Protein AF-J6F4S1-F1 (afdb_monomer)

Secondary structure (DSSP, 8-state):
----HHHHHHHHHHHHHS---SSS-EEE---HHHHHHHHHH--TTEEEEES---SSSSSS-TT---HHHHHHTT--EEEES-HHHHHHH---HHHHHHHHHHHHHTT-EEEE-----HHHHHTT--S---TTSSSS----HHHHHHHHHHHHHHHHHHT-HHHHHHS---B-SS--TTTHHHHTT-TT---B--SGGGGSTTHHHHHT----

InterPro domains:
  IPR000652 Triosephosphate isomerase [PF00121] (1-127)
  IPR000652 Triosephosphate isomerase [PF00121] (129-208)
  IPR000652 Triosephosphate isomerase [PS51440] (1-209)
  IPR000652 Triosephosphate isomerase [PTHR21139] (1-127)
  IPR000652 Triosephosphate isomerase [cd00311] (1-208)
  IPR013785 Aldolase-type TIM barrel [G3DSA:3.20.20.70] (1-126)
  IPR013785 Aldolase-type TIM barrel [G3DSA:3.20.20.70] (127-212)
  IPR022896 Triosephosphate isomerase, bacterial/eukaryotic [MF_00147_B] (1-209)
  IPR035990 Triosephosphate isomerase superfamily [SSF51351] (1-208)

Mean predicted aligned error: 5.01 Å

Solvent-accessible surface area (backbone atoms only — not comparable to full-atom values): 12133 Å² total; per-residue (Å²): 142,78,83,48,75,68,55,50,50,51,52,40,55,51,54,63,69,45,92,68,88,57,85,54,90,42,74,48,63,46,54,77,95,47,38,68,62,49,63,72,67,48,47,84,67,51,45,45,25,39,68,57,58,37,61,50,64,76,77,99,54,90,91,65,48,25,35,50,58,42,46,72,70,69,39,54,32,33,31,39,45,43,68,68,41,33,76,76,69,64,45,41,73,68,53,34,50,42,21,51,52,39,28,49,74,70,69,36,48,74,49,77,46,81,68,42,54,54,66,43,42,77,69,69,73,52,84,58,75,42,49,14,54,92,65,86,47,61,71,51,46,64,61,52,25,55,31,33,42,52,51,38,51,46,34,30,75,75,75,31,54,72,55,26,74,70,53,81,43,56,49,58,38,66,51,43,66,89,47,38,60,62,42,27,61,23,91,42,40,68,50,70,46,61,59,80,39,59,81,42,81,53,33,58,55,45,62,66,53,59,72,117

pLDDT: mean 90.63, std 14.18, range [43.22, 98.88]

Sequence (212 aa):
MNGSQSLVKQIVDQLNNANLDGTNEVVIAPPAIYLLDVSRNIKPPVEVAAQNSYTVNSGAYTGEISPEQIKDAGIPWVILGHSERRSLFGDSDKIVADKVKAALAVGLKVIACIGETLEEREKGVTNQPVWAIGTGKVATAQQAQDVHHDLRKWLGQRVSQPVADATRIIYGGSVNAKNCTELATGADIDGFLVGGASLKPEFIDICKCKKN

Radius of gyration: 17.15 Å; Cα contacts (8 Å, |Δi|>4): 335; chains: 1; bounding box: 36×43×46 Å

Nearest PDB structures (foldseek):
  6up8-assembly1_B  TM=9.715E-01  e=5.944E-26  Homo sapiens
  5zg4-assembly2_C  TM=9.422E-01  e=1.178E-25  Opisthorchis viverrini
  5zfx-assembly1_A  TM=9.553E-01  e=7.149E-25  Opisthorchis viverrini
  5zfx-assembly2_D  TM=9.532E-01  e=9.756E-25  Opisthorchis viverrini
  4p61-assembly1_B  TM=9.345E-01  e=3.390E-25  Gallus gallus

Organism: Trichosporon asahii var. asahii (strain ATCC 90039 / CBS 2479 / JCM 2466 / KCTC 7840 / NBRC 103889/ NCYC 2677 / UAMH 7654) (NCBI:txid1186058)

Structure (mmCIF, N/CA/C/O backbone):
data_AF-J6F4S1-F1
#
_entry.id   AF-J6F4S1-F1
#
loop_
_atom_site.group_PDB
_atom_site.id
_atom_site.type_symbol
_atom_site.label_atom_id
_atom_site.label_alt_id
_atom_site.label_comp_id
_atom_site.label_asym_id
_atom_site.label_entity_id
_atom_site.label_seq_id
_atom_site.pdbx_PDB_ins_code
_atom_site.Cartn_x
_atom_site.Cartn_y
_atom_site.Cartn_z
_atom_site.occupancy
_atom_site.B_iso_or_equiv
_atom_site.auth_seq_id
_atom_site.auth_comp_id
_atom_site.auth_asym_id
_atom_site.auth_atom_id
_atom_site.pdbx_PDB_model_num
ATOM 1 N N . MET A 1 1 ? 10.790 0.323 8.267 1.00 91.75 1 MET A N 1
ATOM 2 C CA . MET A 1 1 ? 10.784 -0.913 9.088 1.00 91.75 1 MET A CA 1
ATOM 3 C C . MET A 1 1 ? 10.574 -0.543 10.558 1.00 91.75 1 MET A C 1
ATOM 5 O O . MET A 1 1 ? 11.532 -0.174 11.216 1.00 91.75 1 MET A O 1
ATOM 9 N N . ASN A 1 2 ? 9.332 -0.555 11.054 1.00 96.25 2 ASN A N 1
ATOM 10 C CA . ASN A 1 2 ? 8.978 -0.095 12.409 1.00 96.25 2 ASN A CA 1
ATOM 11 C C . ASN A 1 2 ? 8.018 -1.085 13.080 1.00 96.25 2 ASN A C 1
ATOM 13 O O . ASN A 1 2 ? 7.229 -1.721 12.383 1.00 96.25 2 ASN A O 1
ATOM 17 N N . GLY A 1 3 ? 8.055 -1.177 14.412 1.00 94.75 3 GLY A N 1
ATOM 18 C CA . GLY A 1 3 ? 7.099 -1.967 15.193 1.00 94.75 3 GLY A CA 1
ATOM 19 C C . GLY A 1 3 ? 7.718 -2.684 16.393 1.00 94.75 3 GLY A C 1
ATOM 20 O O . GLY A 1 3 ? 8.837 -3.189 16.323 1.00 94.75 3 GLY A O 1
ATOM 21 N N . SER A 1 4 ? 6.942 -2.776 17.467 1.00 97.19 4 SER A N 1
ATOM 22 C CA . SER A 1 4 ? 7.101 -3.707 18.590 1.00 97.19 4 SER A CA 1
ATOM 23 C C . SER A 1 4 ? 5.748 -4.383 18.827 1.00 97.19 4 SER A C 1
ATOM 25 O O . SER A 1 4 ? 4.726 -3.853 18.390 1.00 97.19 4 SER A O 1
ATOM 27 N N . GLN A 1 5 ? 5.698 -5.501 19.557 1.00 96.50 5 GLN A N 1
ATOM 28 C CA . GLN A 1 5 ? 4.413 -6.128 19.912 1.00 96.50 5 GLN A CA 1
ATOM 29 C C . GLN A 1 5 ? 3.455 -5.142 20.605 1.00 96.50 5 GLN A C 1
ATOM 31 O O . GLN A 1 5 ? 2.271 -5.101 20.284 1.00 96.50 5 GLN A O 1
ATOM 36 N N . SER A 1 6 ? 3.971 -4.294 21.503 1.00 97.62 6 SER A N 1
ATOM 37 C CA . SER A 1 6 ? 3.170 -3.273 22.186 1.00 97.62 6 SER A CA 1
ATOM 38 C C . SER A 1 6 ? 2.622 -2.212 21.230 1.00 97.62 6 SER A C 1
ATOM 40 O O . SER A 1 6 ? 1.437 -1.893 21.296 1.00 97.62 6 SER A O 1
ATOM 42 N N . LEU A 1 7 ? 3.453 -1.696 20.318 1.00 96.88 7 LEU A N 1
ATOM 43 C CA . LEU A 1 7 ? 3.034 -0.687 19.345 1.00 96.88 7 LEU A CA 1
ATOM 44 C C . LEU A 1 7 ? 2.023 -1.260 18.346 1.00 96.88 7 LEU A C 1
ATOM 46 O O . LEU A 1 7 ? 1.021 -0.617 18.048 1.00 96.88 7 LEU A O 1
ATOM 50 N N . VAL A 1 8 ? 2.261 -2.478 17.855 1.00 97.56 8 VAL A N 1
ATOM 51 C CA . VAL A 1 8 ? 1.344 -3.172 16.941 1.00 97.56 8 VAL A CA 1
ATOM 52 C C . VAL A 1 8 ? -0.015 -3.368 17.604 1.00 97.56 8 VAL A C 1
ATOM 54 O O . VAL A 1 8 ? -1.030 -2.988 17.022 1.00 97.56 8 VAL A O 1
ATOM 57 N N . LYS A 1 9 ? -0.038 -3.871 18.846 1.00 97.69 9 LYS A N 1
ATOM 58 C CA . LYS A 1 9 ? -1.277 -4.025 19.613 1.00 97.69 9 LYS A CA 1
ATOM 59 C C . LYS A 1 9 ? -2.005 -2.691 19.772 1.00 97.69 9 LYS A C 1
ATOM 61 O O . LYS A 1 9 ? -3.206 -2.624 19.538 1.00 97.69 9 LYS A O 1
ATOM 66 N N . GLN A 1 10 ? -1.281 -1.630 20.128 1.00 97.88 10 GLN A N 1
ATOM 67 C CA . GLN A 1 10 ? -1.859 -0.298 20.284 1.00 97.88 10 GLN A CA 1
ATOM 68 C C . GLN A 1 10 ? -2.519 0.198 18.988 1.00 97.88 10 GLN A C 1
ATOM 70 O O . GLN A 1 10 ? -3.641 0.694 19.039 1.00 97.88 10 GLN A O 1
ATOM 75 N N . ILE A 1 11 ? -1.852 0.061 17.838 1.00 98.00 11 ILE A N 1
ATOM 76 C CA . ILE A 1 11 ? -2.393 0.497 16.540 1.00 98.00 11 ILE A CA 1
ATOM 77 C C . ILE A 1 11 ? -3.633 -0.327 16.165 1.00 98.00 11 ILE A C 1
ATOM 79 O O . ILE A 1 11 ? -4.642 0.242 15.751 1.00 98.00 11 ILE A O 1
ATOM 83 N N . VAL A 1 12 ? -3.593 -1.651 16.351 1.00 98.19 12 VAL A N 1
ATOM 84 C CA . VAL A 1 12 ? -4.743 -2.533 16.087 1.00 98.19 12 VAL A CA 1
ATOM 85 C C . VAL A 1 12 ? -5.928 -2.175 16.986 1.00 98.19 12 VAL A C 1
ATOM 87 O O . VAL A 1 12 ? -7.047 -2.045 16.492 1.00 98.19 12 VAL A O 1
ATOM 90 N N . ASP A 1 13 ? -5.700 -1.949 18.281 1.00 98.00 13 ASP A N 1
ATOM 91 C CA . ASP A 1 13 ? -6.749 -1.526 19.214 1.00 98.00 13 ASP A CA 1
ATOM 92 C C . ASP A 1 13 ? -7.335 -0.164 18.815 1.00 98.00 13 ASP A C 1
ATOM 94 O O . ASP A 1 13 ? -8.550 0.026 18.860 1.00 98.00 13 ASP A O 1
ATOM 98 N N . GLN A 1 14 ? -6.498 0.788 18.397 1.00 97.31 14 GLN A N 1
ATOM 99 C CA . GLN A 1 14 ? -6.954 2.099 17.930 1.00 97.31 14 GLN A CA 1
ATOM 100 C C . GLN A 1 14 ? -7.833 1.986 16.682 1.00 97.31 14 GLN A C 1
ATOM 102 O O . GLN A 1 14 ? -8.900 2.592 16.647 1.00 97.31 14 GLN A O 1
ATOM 107 N N . LEU A 1 15 ? -7.426 1.190 15.691 1.00 97.44 15 LEU A N 1
ATOM 108 C CA . LEU A 1 15 ? -8.189 0.987 14.457 1.00 97.44 15 LEU A CA 1
ATOM 109 C C . LEU A 1 15 ? -9.494 0.223 14.697 1.00 97.44 15 LEU A C 1
ATOM 111 O O . LEU A 1 15 ? -10.528 0.618 14.174 1.00 97.44 15 LEU A O 1
ATOM 115 N N . ASN A 1 16 ? -9.480 -0.808 15.542 1.00 97.31 16 ASN A N 1
ATOM 116 C CA . ASN A 1 16 ? -10.683 -1.567 15.898 1.00 97.31 16 ASN A CA 1
ATOM 117 C C . ASN A 1 16 ? -11.733 -0.723 16.636 1.00 97.31 16 ASN A C 1
ATOM 119 O O . ASN A 1 16 ? -12.920 -1.040 16.586 1.00 97.31 16 ASN A O 1
ATOM 123 N N . ASN A 1 17 ? -11.296 0.317 17.350 1.00 96.69 17 ASN A N 1
ATOM 124 C CA . ASN A 1 17 ? -12.173 1.255 18.050 1.00 96.69 17 ASN A CA 1
ATOM 125 C C . ASN A 1 17 ? -12.451 2.528 17.233 1.00 96.69 17 ASN A C 1
ATOM 127 O O . ASN A 1 17 ? -13.288 3.345 17.623 1.00 96.69 17 ASN A O 1
ATOM 131 N N . ALA A 1 18 ? -11.764 2.717 16.103 1.00 92.06 18 ALA A N 1
ATOM 132 C CA . ALA A 1 18 ? -12.059 3.789 15.177 1.00 92.06 18 ALA A CA 1
ATOM 133 C C . ALA A 1 18 ? -13.371 3.439 14.475 1.00 92.06 18 ALA A C 1
ATOM 135 O O . ALA A 1 18 ? -13.452 2.455 13.749 1.00 92.06 18 ALA A O 1
ATOM 136 N N . ASN A 1 19 ? -14.414 4.239 14.700 1.00 89.12 19 ASN A N 1
ATOM 137 C CA . ASN A 1 19 ? -15.688 4.108 13.995 1.00 89.12 19 ASN A CA 1
ATOM 138 C C . ASN A 1 19 ? -15.502 4.457 12.503 1.00 89.12 19 ASN A C 1
ATOM 140 O O . ASN A 1 19 ? -15.773 5.586 12.084 1.00 89.12 19 ASN A O 1
ATOM 144 N N . LEU A 1 20 ? -14.926 3.525 11.741 1.00 92.50 20 LEU A N 1
ATOM 145 C CA . LEU A 1 20 ? -14.743 3.580 10.298 1.00 92.50 20 LEU A CA 1
ATOM 146 C C . LEU A 1 20 ? -16.006 2.999 9.659 1.00 92.50 20 LEU A C 1
ATOM 148 O O . LEU A 1 20 ? -16.329 1.831 9.851 1.00 92.50 20 LEU A O 1
ATOM 152 N N . ASP A 1 21 ? -16.720 3.832 8.908 1.00 86.81 21 ASP A N 1
ATOM 153 C CA . ASP A 1 21 ? -18.019 3.523 8.293 1.00 86.81 21 ASP A CA 1
ATOM 154 C C . ASP A 1 21 ? -17.924 2.563 7.089 1.00 86.81 21 ASP A C 1
ATOM 156 O O . ASP A 1 21 ? -18.943 2.176 6.523 1.00 86.81 21 ASP A O 1
ATOM 160 N N . GLY A 1 22 ? -16.706 2.174 6.697 1.00 85.31 22 GLY A N 1
ATOM 161 C CA . GLY A 1 22 ? -16.443 1.300 5.557 1.00 85.31 22 GLY A CA 1
ATOM 162 C C . GLY A 1 22 ? -16.575 1.989 4.199 1.00 85.31 22 GLY A C 1
ATOM 163 O O . GLY A 1 22 ? -16.483 1.307 3.181 1.00 85.31 22 GLY A O 1
ATOM 164 N N . THR A 1 23 ? -16.761 3.317 4.143 1.00 89.12 23 THR A N 1
ATOM 165 C CA . THR A 1 23 ? -16.833 4.017 2.847 1.00 89.12 23 THR A CA 1
ATOM 166 C C . THR A 1 23 ? -15.478 4.094 2.151 1.00 89.12 23 THR A C 1
ATOM 168 O O . THR A 1 23 ? -15.425 4.162 0.928 1.00 89.12 23 THR A O 1
ATOM 171 N N . ASN A 1 24 ? -14.390 4.073 2.925 1.00 92.75 24 ASN A N 1
ATOM 172 C CA . ASN A 1 24 ? -13.020 4.033 2.424 1.00 92.75 24 ASN A CA 1
ATOM 173 C C . ASN A 1 24 ? -12.418 2.639 2.665 1.00 92.75 24 ASN A C 1
ATOM 175 O O . ASN A 1 24 ? -12.537 2.102 3.767 1.00 92.75 24 ASN A O 1
ATOM 179 N N . GLU A 1 25 ? -11.734 2.069 1.664 1.00 95.94 25 GLU A N 1
ATOM 180 C CA . GLU A 1 25 ? -10.954 0.835 1.844 1.00 95.94 25 GLU A CA 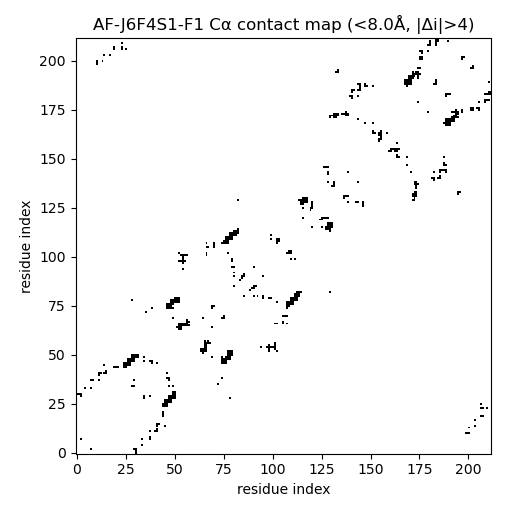1
ATOM 181 C C . GLU A 1 25 ? -9.666 1.168 2.609 1.00 95.94 25 GLU A C 1
ATOM 183 O O . GLU A 1 25 ? -8.813 1.911 2.119 1.00 95.94 25 GLU A O 1
ATOM 188 N N . VAL A 1 26 ? -9.534 0.635 3.824 1.00 97.50 26 VAL A N 1
ATOM 189 C CA . VAL A 1 26 ? -8.369 0.860 4.688 1.00 97.50 26 VAL A CA 1
ATOM 190 C C . VAL A 1 26 ? -7.533 -0.409 4.731 1.00 97.50 26 VAL A C 1
ATOM 192 O O . VAL A 1 26 ? -8.030 -1.472 5.096 1.00 97.50 26 VAL A O 1
ATOM 195 N N . VAL A 1 27 ? -6.250 -0.286 4.391 1.00 98.44 27 VAL A N 1
ATOM 196 C CA . VAL A 1 27 ? -5.299 -1.402 4.371 1.00 98.44 27 VAL A CA 1
ATOM 197 C C . VAL A 1 27 ? -4.089 -1.055 5.232 1.00 98.44 27 VAL A C 1
ATOM 199 O O . VAL A 1 27 ? -3.489 0.006 5.058 1.00 98.44 27 VAL A O 1
ATOM 202 N N . ILE A 1 28 ? -3.702 -1.951 6.143 1.00 98.50 28 ILE A N 1
ATOM 203 C CA . ILE A 1 28 ? -2.479 -1.815 6.950 1.00 98.50 28 ILE A CA 1
ATOM 204 C C . ILE A 1 28 ? -1.427 -2.842 6.538 1.00 98.50 28 ILE A C 1
ATOM 206 O O . ILE A 1 28 ? -1.731 -4.012 6.323 1.00 98.50 28 ILE A O 1
ATOM 210 N N . ALA A 1 29 ? -0.169 -2.410 6.447 1.00 98.62 29 ALA A N 1
ATOM 211 C CA . ALA A 1 29 ? 0.937 -3.247 5.988 1.00 98.62 29 ALA A CA 1
ATOM 212 C C . ALA A 1 29 ? 2.033 -3.356 7.060 1.00 98.62 29 ALA A C 1
ATOM 214 O O . ALA A 1 29 ? 2.989 -2.576 7.028 1.00 98.62 29 ALA A O 1
ATOM 215 N N . PRO A 1 30 ? 1.916 -4.261 8.047 1.00 98.50 30 PRO A N 1
ATOM 216 C CA . PRO A 1 30 ? 2.952 -4.453 9.057 1.00 98.50 30 PRO A CA 1
ATOM 217 C C . PRO A 1 30 ? 4.174 -5.205 8.487 1.00 98.50 30 PRO A C 1
ATOM 219 O O . PRO A 1 30 ? 4.067 -5.896 7.470 1.00 98.50 30 PRO A O 1
ATOM 222 N N . PRO A 1 31 ? 5.346 -5.137 9.148 1.00 98.56 31 PRO A N 1
ATOM 223 C CA . PRO A 1 31 ? 6.448 -6.056 8.871 1.00 98.56 31 PRO A CA 1
ATOM 224 C C . PRO A 1 31 ? 6.007 -7.523 8.966 1.00 98.56 31 PRO A C 1
ATOM 226 O O . PRO A 1 31 ? 5.185 -7.869 9.815 1.00 98.56 31 PRO A O 1
ATOM 229 N N . ALA A 1 32 ? 6.611 -8.399 8.158 1.00 98.19 32 ALA A N 1
ATOM 230 C CA . ALA A 1 32 ? 6.233 -9.814 8.061 1.00 98.19 32 ALA A CA 1
ATOM 231 C C . ALA A 1 32 ? 6.177 -10.549 9.413 1.00 98.19 32 ALA A C 1
ATOM 233 O O . ALA A 1 32 ? 5.294 -11.373 9.633 1.00 98.19 32 ALA A O 1
ATOM 234 N N . ILE A 1 33 ? 7.070 -10.201 10.345 1.00 97.81 33 ILE A N 1
ATOM 235 C CA . ILE A 1 33 ? 7.117 -10.794 11.690 1.00 97.81 33 ILE A CA 1
ATOM 236 C C . ILE A 1 33 ? 5.857 -10.516 12.533 1.00 97.81 33 ILE A C 1
ATOM 238 O O . ILE A 1 33 ? 5.563 -11.268 13.457 1.00 97.81 33 ILE A O 1
ATOM 242 N N . TYR A 1 34 ? 5.091 -9.472 12.205 1.00 98.44 34 TYR A N 1
ATOM 243 C CA . TYR A 1 34 ? 3.844 -9.099 12.886 1.00 98.44 34 TYR A CA 1
ATOM 244 C C . TYR A 1 34 ? 2.592 -9.386 12.043 1.00 98.44 34 TYR A C 1
ATOM 246 O O . TYR A 1 34 ? 1.475 -9.150 12.491 1.00 98.44 34 TYR A O 1
ATOM 254 N N . LEU A 1 35 ? 2.756 -9.887 10.818 1.00 97.81 35 LEU A N 1
ATOM 255 C CA . LEU A 1 35 ? 1.702 -9.930 9.808 1.00 97.81 35 LEU A CA 1
ATOM 256 C C . LEU A 1 35 ? 0.531 -10.849 10.189 1.00 97.81 35 LEU A C 1
ATOM 258 O O . LEU A 1 35 ? -0.625 -10.434 10.126 1.00 97.81 35 LEU A O 1
ATOM 262 N N . LEU A 1 36 ? 0.827 -12.067 10.656 1.00 97.94 36 LEU A N 1
ATOM 263 C CA . LEU A 1 36 ? -0.201 -13.015 11.104 1.00 97.94 36 LEU A CA 1
ATOM 264 C C . LEU A 1 36 ? -0.893 -12.565 12.394 1.00 97.94 36 LEU A C 1
ATOM 266 O O . LEU A 1 36 ? -2.084 -12.804 12.562 1.00 97.94 36 LEU A O 1
ATOM 270 N N . ASP A 1 37 ? -0.155 -11.928 13.304 1.00 97.75 37 ASP A N 1
ATOM 271 C CA . ASP A 1 37 ? -0.722 -11.407 14.548 1.00 97.75 37 ASP A CA 1
ATOM 272 C C . ASP A 1 37 ? -1.712 -10.273 14.258 1.00 97.75 37 ASP A C 1
ATOM 274 O O . ASP A 1 37 ? -2.858 -10.315 14.701 1.00 97.75 37 ASP A O 1
ATOM 278 N N . VAL A 1 38 ? -1.324 -9.318 13.410 1.00 98.31 38 VAL A N 1
ATOM 279 C CA . VAL A 1 38 ? -2.215 -8.243 12.957 1.00 98.31 38 VAL A CA 1
ATOM 280 C C . VAL A 1 38 ? -3.442 -8.810 12.248 1.00 98.31 38 VAL A C 1
ATOM 282 O O . VAL A 1 38 ? -4.560 -8.447 12.603 1.00 98.31 38 VAL A O 1
ATOM 285 N N . SER A 1 39 ? -3.260 -9.741 11.306 1.00 97.75 39 SER A N 1
ATOM 286 C CA . SER A 1 39 ? -4.369 -10.332 10.544 1.00 97.75 39 SER A CA 1
ATOM 287 C C . SER A 1 39 ? -5.389 -11.076 11.408 1.00 97.75 39 SER A C 1
ATOM 289 O O . SER A 1 39 ? -6.547 -11.173 11.014 1.00 97.75 39 SER A O 1
ATOM 291 N N . ARG A 1 40 ? -4.987 -11.614 12.564 1.00 97.62 40 ARG A N 1
ATOM 292 C CA . ARG A 1 40 ? -5.893 -12.313 13.491 1.00 97.62 40 ARG A CA 1
ATOM 293 C C . ARG A 1 40 ? -6.660 -11.370 14.412 1.00 97.62 40 ARG A C 1
ATOM 295 O O . ARG A 1 40 ? -7.712 -11.752 14.915 1.00 97.62 40 ARG A O 1
ATOM 302 N N . ASN A 1 41 ? -6.123 -10.178 14.669 1.00 98.19 41 ASN A N 1
ATOM 303 C CA . ASN A 1 41 ? -6.649 -9.262 15.681 1.00 98.19 41 ASN A CA 1
ATOM 304 C C . ASN A 1 41 ? -7.350 -8.027 15.093 1.00 98.19 41 ASN A C 1
ATOM 306 O O . ASN A 1 41 ? -8.139 -7.388 15.794 1.00 98.19 41 ASN A O 1
ATOM 310 N N . ILE A 1 42 ? -7.084 -7.671 13.836 1.00 98.06 42 ILE A N 1
ATOM 311 C CA . ILE A 1 42 ? -7.774 -6.571 13.158 1.00 98.06 42 ILE A CA 1
ATOM 312 C C . ILE A 1 42 ? -9.186 -6.994 12.729 1.00 98.06 42 ILE A C 1
ATOM 314 O O . ILE A 1 42 ? -9.408 -8.127 12.299 1.00 98.06 42 ILE A O 1
ATOM 318 N N . LYS A 1 43 ? -10.156 -6.089 12.865 1.00 96.69 43 LYS A N 1
ATOM 319 C CA . LYS A 1 43 ? -11.557 -6.311 12.492 1.00 96.69 43 LYS A CA 1
ATOM 320 C C . LYS A 1 43 ? -11.900 -5.580 11.187 1.00 96.69 43 LYS A C 1
ATOM 322 O O . LYS A 1 43 ? -11.327 -4.521 10.915 1.00 96.69 43 LYS A O 1
ATOM 327 N N . PRO A 1 44 ? -12.882 -6.081 10.412 1.00 95.38 44 PRO A N 1
ATOM 328 C CA . PRO A 1 44 ? -13.460 -5.321 9.308 1.00 95.38 44 PRO A CA 1
ATOM 329 C C . PRO A 1 44 ? -13.935 -3.929 9.768 1.00 95.38 44 PRO A C 1
ATOM 331 O O . PRO A 1 44 ? -14.403 -3.802 10.903 1.00 95.38 44 PRO A O 1
ATOM 334 N N . PRO A 1 45 ? -13.849 -2.895 8.909 1.00 95.38 45 PRO A N 1
ATOM 335 C CA . PRO A 1 45 ? -13.547 -2.965 7.474 1.00 95.38 45 PRO A CA 1
ATOM 336 C C . PRO A 1 45 ? -12.048 -2.893 7.113 1.00 95.38 45 PRO A C 1
ATOM 338 O O . PRO A 1 45 ? -11.724 -2.738 5.940 1.00 95.38 45 PRO A O 1
ATOM 341 N N . VAL A 1 46 ? -11.128 -2.973 8.082 1.00 97.88 46 VAL A N 1
ATOM 342 C CA . VAL A 1 46 ? -9.685 -2.849 7.812 1.00 97.88 46 VAL A CA 1
ATOM 343 C C . VAL A 1 46 ? -9.112 -4.168 7.282 1.00 97.88 46 VAL A C 1
ATOM 345 O O . VAL A 1 46 ? -9.259 -5.214 7.913 1.00 97.88 46 VAL A O 1
ATOM 348 N N . GLU A 1 47 ? -8.421 -4.113 6.142 1.00 97.94 47 GLU A N 1
ATOM 349 C CA . GLU A 1 47 ? -7.705 -5.243 5.536 1.00 97.94 47 GLU A CA 1
ATOM 350 C C . GLU A 1 47 ? -6.187 -5.170 5.808 1.00 97.94 47 GLU A C 1
ATOM 352 O O . GLU A 1 47 ? -5.649 -4.153 6.254 1.00 97.94 47 GLU A O 1
ATOM 357 N N . VAL A 1 48 ? -5.469 -6.264 5.532 1.00 98.56 48 VAL A N 1
ATOM 358 C CA . VAL A 1 48 ? -4.022 -6.386 5.783 1.00 98.56 48 VAL A CA 1
ATOM 359 C C . VAL A 1 48 ? -3.261 -6.645 4.486 1.00 98.56 48 VAL A C 1
ATOM 361 O O . VAL A 1 48 ? -3.727 -7.394 3.627 1.00 98.56 48 VAL A O 1
ATOM 364 N N . ALA A 1 49 ? -2.072 -6.053 4.363 1.00 98.81 49 ALA A N 1
ATOM 365 C CA . ALA A 1 49 ? -1.140 -6.278 3.265 1.00 98.81 49 ALA A CA 1
ATOM 366 C C . ALA A 1 49 ? 0.232 -6.766 3.744 1.00 98.81 49 ALA A C 1
ATOM 368 O O . ALA A 1 49 ? 0.744 -6.326 4.772 1.00 98.81 49 ALA A O 1
ATOM 369 N N . ALA A 1 50 ? 0.886 -7.604 2.944 1.00 98.81 50 ALA A N 1
ATOM 370 C CA . ALA A 1 50 ? 2.325 -7.823 3.064 1.00 98.81 50 ALA A CA 1
ATOM 371 C C . ALA A 1 50 ? 3.114 -6.642 2.460 1.00 98.81 50 ALA A C 1
ATOM 373 O O . ALA A 1 50 ? 2.676 -6.015 1.496 1.00 98.81 50 ALA A O 1
ATOM 374 N N . GLN A 1 51 ? 4.307 -6.352 2.987 1.00 98.81 51 GLN A N 1
ATOM 375 C CA . GLN A 1 51 ? 5.163 -5.258 2.489 1.00 98.81 51 GLN A CA 1
ATOM 376 C C . GLN A 1 51 ? 6.031 -5.634 1.271 1.00 98.81 51 GLN A C 1
ATOM 378 O O . GLN A 1 51 ? 6.648 -4.758 0.668 1.00 98.81 51 GLN A O 1
ATOM 383 N N . ASN A 1 52 ? 6.142 -6.925 0.950 1.00 98.69 52 ASN A N 1
ATOM 384 C CA . ASN A 1 52 ? 6.851 -7.454 -0.216 1.00 98.69 52 ASN A CA 1
ATOM 385 C C . ASN A 1 52 ? 6.425 -8.911 -0.456 1.00 98.69 52 ASN A C 1
ATOM 387 O O . ASN A 1 52 ? 5.938 -9.577 0.459 1.00 98.69 52 ASN A O 1
ATOM 391 N N . SER A 1 53 ? 6.680 -9.414 -1.661 1.00 98.38 53 SER A N 1
ATOM 392 C CA . SER A 1 53 ? 6.651 -10.838 -1.989 1.00 98.38 53 SER A CA 1
ATOM 393 C C . SER A 1 53 ? 7.709 -11.162 -3.046 1.00 98.38 53 SER A C 1
ATOM 395 O O . SER A 1 53 ? 8.253 -10.255 -3.687 1.00 98.38 53 SER A O 1
ATOM 397 N N . TYR A 1 54 ? 8.026 -12.442 -3.213 1.00 98.19 54 TYR A N 1
ATOM 398 C CA . TYR A 1 54 ? 8.987 -12.915 -4.201 1.00 98.19 54 TYR A CA 1
ATOM 399 C C . TYR A 1 54 ? 8.362 -13.156 -5.587 1.00 98.19 54 TYR A C 1
ATOM 401 O O . TYR A 1 54 ? 7.158 -13.013 -5.783 1.00 98.19 54 TYR A O 1
ATOM 409 N N . THR A 1 55 ? 9.193 -13.482 -6.581 1.00 97.75 55 THR A N 1
ATOM 410 C CA . THR A 1 55 ? 8.780 -13.651 -7.990 1.00 97.75 55 THR A CA 1
ATOM 411 C C . THR A 1 55 ? 8.190 -15.023 -8.307 1.00 97.75 55 THR A C 1
ATOM 413 O O . THR A 1 55 ? 7.631 -15.213 -9.385 1.00 97.75 55 THR A O 1
ATOM 416 N N . VAL A 1 56 ? 8.332 -15.991 -7.401 1.00 96.88 56 VAL A N 1
ATOM 417 C CA . VAL A 1 56 ? 7.863 -17.368 -7.584 1.00 96.88 56 VAL A CA 1
ATOM 418 C C . VAL A 1 56 ? 7.180 -17.885 -6.325 1.00 96.88 56 VAL A C 1
ATOM 420 O O . VAL A 1 56 ? 7.402 -17.381 -5.224 1.00 96.88 56 VAL A O 1
ATOM 423 N N . ASN A 1 57 ? 6.359 -18.917 -6.498 1.00 96.69 57 ASN A N 1
ATOM 424 C CA . ASN A 1 57 ? 5.494 -19.453 -5.451 1.00 96.69 57 ASN A CA 1
ATOM 425 C C . ASN A 1 57 ? 6.223 -20.339 -4.428 1.00 96.69 57 ASN A C 1
ATOM 427 O O . ASN A 1 57 ? 5.800 -20.432 -3.277 1.00 96.69 57 ASN A O 1
ATOM 431 N N . SER A 1 58 ? 7.338 -20.959 -4.814 1.00 96.44 58 SER A N 1
ATOM 432 C CA . SER A 1 58 ? 8.191 -21.751 -3.925 1.00 96.44 58 SER A CA 1
ATOM 433 C C . SER A 1 58 ? 9.588 -21.933 -4.528 1.00 96.44 58 SER A C 1
ATOM 435 O O . SER A 1 58 ? 9.797 -21.717 -5.723 1.00 96.44 58 SER A O 1
ATOM 437 N N . GLY A 1 59 ? 10.564 -22.299 -3.695 1.00 96.50 59 GLY A N 1
ATOM 438 C CA . GLY A 1 59 ? 11.933 -22.594 -4.122 1.00 96.50 59 GLY A CA 1
ATOM 439 C C . GLY A 1 59 ? 12.975 -22.302 -3.042 1.00 96.50 59 GLY A C 1
ATOM 440 O O . GLY A 1 59 ? 12.640 -21.986 -1.902 1.00 96.50 59 GLY A O 1
ATOM 441 N N . ALA A 1 60 ? 14.254 -22.403 -3.407 1.00 97.69 60 ALA A N 1
ATOM 442 C CA . ALA A 1 60 ? 15.385 -22.191 -2.502 1.00 97.69 60 ALA A CA 1
ATOM 443 C C . ALA A 1 60 ? 15.730 -20.695 -2.346 1.00 97.69 60 ALA A C 1
ATOM 445 O O . ALA A 1 60 ? 16.775 -20.236 -2.805 1.00 97.69 60 ALA A O 1
ATOM 446 N N . TYR A 1 61 ? 14.840 -19.939 -1.696 1.00 97.38 61 TYR A N 1
ATOM 447 C CA . TYR A 1 61 ? 14.952 -18.487 -1.492 1.00 97.38 61 TYR A CA 1
ATOM 448 C C . TYR A 1 61 ? 14.874 -18.135 -0.003 1.00 97.38 61 TYR A C 1
ATOM 450 O O . TYR A 1 61 ? 13.892 -17.577 0.481 1.00 97.38 61 TYR A O 1
ATOM 458 N N . THR A 1 62 ? 15.902 -18.528 0.749 1.00 98.00 62 THR A N 1
ATOM 459 C CA . THR A 1 62 ? 15.956 -18.340 2.205 1.00 98.00 62 THR A CA 1
ATOM 460 C C . THR A 1 62 ? 15.713 -16.881 2.596 1.00 98.00 62 THR A C 1
ATOM 462 O O . THR A 1 62 ? 16.463 -15.996 2.195 1.00 98.00 62 THR A O 1
ATOM 465 N N . GLY A 1 63 ? 14.690 -16.651 3.424 1.00 97.12 63 GLY A N 1
ATOM 466 C CA . GLY A 1 63 ? 14.322 -15.330 3.946 1.00 97.12 63 GLY A CA 1
ATOM 467 C C . GLY A 1 63 ? 13.231 -14.604 3.155 1.00 97.12 63 GLY A C 1
ATOM 468 O O . GLY A 1 63 ? 12.667 -13.640 3.670 1.00 97.12 63 GLY A O 1
ATOM 469 N N . GLU A 1 64 ? 12.889 -15.073 1.954 1.00 98.25 64 GLU A N 1
ATOM 470 C CA . GLU A 1 64 ? 11.806 -14.498 1.156 1.00 98.25 64 GLU A CA 1
ATOM 471 C C . GLU A 1 64 ? 10.439 -15.102 1.511 1.00 98.25 64 GLU A C 1
ATOM 473 O O . GLU A 1 64 ? 10.338 -16.198 2.064 1.00 98.25 64 GLU A O 1
ATOM 478 N N . ILE A 1 65 ? 9.376 -14.366 1.174 1.00 98.44 65 ILE A N 1
ATOM 479 C CA . ILE A 1 65 ? 7.980 -14.783 1.355 1.00 98.44 65 ILE A CA 1
ATOM 480 C C . ILE A 1 65 ? 7.322 -14.860 -0.017 1.00 98.44 65 ILE A C 1
ATOM 482 O O . ILE A 1 65 ? 7.319 -13.879 -0.769 1.00 98.44 65 ILE A O 1
ATOM 486 N N . SER A 1 66 ? 6.757 -16.015 -0.351 1.00 98.50 66 SER A N 1
ATOM 487 C CA . SER A 1 66 ? 6.142 -16.234 -1.657 1.00 98.50 66 SER A CA 1
ATOM 488 C C . SER A 1 66 ? 4.704 -15.701 -1.735 1.00 98.50 66 SER A C 1
ATOM 490 O O . SER A 1 66 ? 4.046 -15.523 -0.704 1.00 98.50 66 SER A O 1
ATOM 492 N N . PRO A 1 67 ? 4.177 -15.466 -2.950 1.00 98.50 67 PRO A N 1
ATOM 493 C CA . PRO A 1 67 ? 2.784 -15.069 -3.123 1.00 98.50 67 PRO A CA 1
ATOM 494 C C . PRO A 1 67 ? 1.794 -16.104 -2.576 1.00 98.50 67 PRO A C 1
ATOM 496 O O . PRO A 1 67 ? 0.810 -15.736 -1.936 1.00 98.50 67 PRO A O 1
ATOM 499 N N . GLU A 1 68 ? 2.069 -17.398 -2.775 1.00 98.31 68 GLU A N 1
ATOM 500 C CA . GLU A 1 68 ? 1.228 -18.479 -2.246 1.00 98.31 68 GLU A CA 1
ATOM 501 C C . GLU A 1 68 ? 1.194 -18.490 -0.717 1.00 98.31 68 GLU A C 1
ATOM 503 O O . GLU A 1 68 ? 0.120 -18.659 -0.156 1.00 98.31 68 GLU A O 1
ATOM 508 N N . GLN A 1 69 ? 2.315 -18.230 -0.034 1.00 98.69 69 GLN A N 1
ATOM 509 C CA . GLN A 1 69 ? 2.332 -18.143 1.432 1.00 98.69 69 GLN A CA 1
ATOM 510 C C . GLN A 1 69 ? 1.460 -16.995 1.957 1.00 98.69 69 GLN A C 1
ATOM 512 O O . GLN A 1 69 ? 0.766 -17.152 2.958 1.00 98.69 69 GLN A O 1
ATOM 517 N N . ILE A 1 70 ? 1.473 -15.840 1.282 1.00 98.69 70 ILE A N 1
ATOM 518 C CA . ILE A 1 70 ? 0.623 -14.694 1.647 1.00 98.69 70 ILE A CA 1
ATOM 519 C C . ILE A 1 70 ? -0.852 -15.052 1.432 1.00 98.69 70 ILE A C 1
ATOM 521 O O . ILE A 1 70 ? -1.689 -14.779 2.295 1.00 98.69 70 ILE A O 1
ATOM 525 N N . LYS A 1 71 ? -1.167 -15.695 0.301 1.00 98.19 71 LYS A N 1
ATOM 526 C CA . LYS A 1 71 ? -2.529 -16.117 -0.031 1.00 98.19 71 LYS A CA 1
ATOM 527 C C . LYS A 1 71 ? -3.064 -17.166 0.946 1.00 98.19 71 LYS A C 1
ATOM 529 O O . LYS A 1 71 ? -4.194 -17.027 1.409 1.00 98.19 71 LYS A O 1
ATOM 534 N N . ASP A 1 72 ? -2.258 -18.175 1.266 1.00 98.19 72 ASP A N 1
ATOM 535 C CA . ASP A 1 72 ? -2.567 -19.241 2.226 1.00 98.19 72 ASP A CA 1
ATOM 536 C C . ASP A 1 72 ? -2.811 -18.684 3.636 1.00 98.19 72 ASP A C 1
ATOM 538 O O . ASP A 1 72 ? -3.763 -19.068 4.312 1.00 98.19 72 ASP A O 1
ATOM 542 N N . ALA A 1 73 ? -2.040 -17.669 4.035 1.00 97.94 73 ALA A N 1
ATOM 543 C CA . ALA A 1 73 ? -2.239 -16.945 5.288 1.00 97.94 73 ALA A CA 1
ATOM 544 C C . ALA A 1 73 ? -3.540 -16.112 5.347 1.00 97.94 73 ALA A C 1
ATOM 546 O O . ALA A 1 73 ? -3.806 -15.481 6.372 1.00 97.94 73 ALA A O 1
ATOM 547 N N . GLY A 1 74 ? -4.341 -16.080 4.276 1.00 97.38 74 GLY A N 1
ATOM 548 C CA . GLY A 1 74 ? -5.595 -15.326 4.206 1.00 97.38 74 GLY A CA 1
ATOM 549 C C . GLY A 1 74 ? -5.406 -13.818 4.025 1.00 97.38 74 GLY A C 1
ATOM 550 O O . GLY A 1 74 ? -6.335 -13.053 4.275 1.00 97.38 74 GLY A O 1
ATOM 551 N N . ILE A 1 75 ? -4.221 -13.376 3.599 1.00 98.50 75 ILE A N 1
ATOM 552 C CA . ILE A 1 75 ? -3.876 -11.956 3.484 1.00 98.50 75 ILE A CA 1
ATOM 553 C C . ILE A 1 75 ? -4.207 -11.483 2.061 1.00 98.50 75 ILE A C 1
ATOM 555 O O . ILE A 1 75 ? -3.648 -12.014 1.101 1.00 98.50 75 ILE A O 1
ATOM 559 N N . PRO A 1 76 ? -5.109 -10.500 1.885 1.00 97.81 76 PRO A N 1
ATOM 560 C CA . PRO A 1 76 ? -5.629 -10.153 0.562 1.00 97.81 76 PRO A CA 1
ATOM 561 C C . PRO A 1 76 ? -4.703 -9.265 -0.282 1.00 97.81 76 PRO A C 1
ATOM 563 O O . PRO A 1 76 ? -4.856 -9.250 -1.505 1.00 97.81 76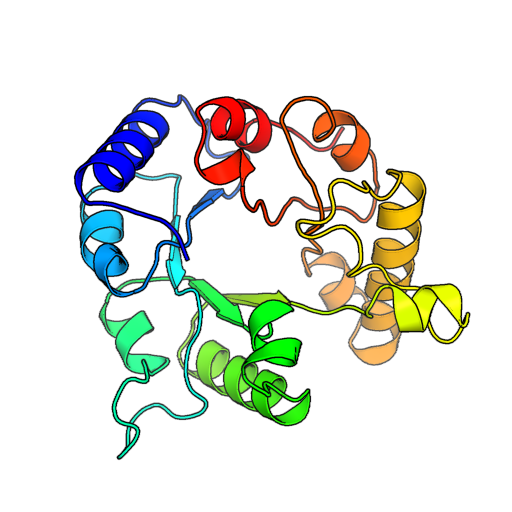 PRO A O 1
ATOM 566 N N . TRP A 1 77 ? -3.769 -8.532 0.335 1.00 98.88 77 TRP A N 1
ATOM 567 C CA . TRP A 1 77 ? -2.976 -7.491 -0.330 1.00 98.88 77 TRP A CA 1
ATOM 568 C C . TRP A 1 77 ? -1.460 -7.697 -0.242 1.00 98.88 77 TRP A C 1
ATOM 570 O O . TRP A 1 77 ? -0.936 -8.269 0.716 1.00 98.88 77 TRP A O 1
ATOM 580 N N . VAL A 1 78 ? -0.731 -7.122 -1.202 1.00 98.88 78 VAL A N 1
ATOM 581 C CA . VAL A 1 78 ? 0.730 -6.965 -1.132 1.00 98.88 78 VAL A CA 1
ATOM 582 C C . VAL A 1 78 ? 1.206 -5.655 -1.768 1.00 98.88 78 VAL A C 1
ATOM 584 O O . VAL A 1 78 ? 0.712 -5.246 -2.818 1.00 98.88 78 VAL A O 1
ATOM 587 N N . ILE A 1 79 ? 2.189 -5.008 -1.138 1.00 98.81 79 ILE A N 1
ATOM 588 C CA . ILE A 1 79 ? 2.923 -3.857 -1.680 1.00 98.81 79 ILE A CA 1
ATOM 589 C C . ILE A 1 79 ? 4.143 -4.362 -2.451 1.00 98.81 79 ILE A C 1
ATOM 591 O O . ILE A 1 79 ? 4.912 -5.171 -1.931 1.00 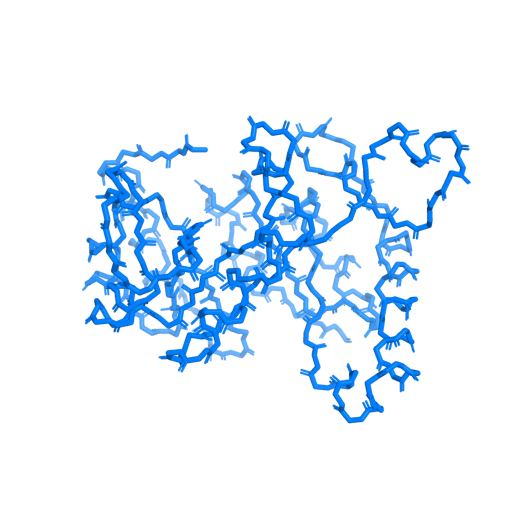98.81 79 ILE A O 1
ATOM 595 N N . LEU A 1 80 ? 4.345 -3.878 -3.677 1.00 98.62 80 LEU A N 1
ATOM 596 C CA . LEU A 1 80 ? 5.455 -4.285 -4.542 1.00 98.62 80 LEU A CA 1
ATOM 597 C C . LEU A 1 80 ? 6.109 -3.079 -5.218 1.00 98.62 80 LEU A C 1
ATOM 599 O O . LEU A 1 80 ? 5.437 -2.142 -5.638 1.00 98.62 80 LEU A O 1
ATOM 603 N N . GLY A 1 81 ? 7.438 -3.117 -5.346 1.00 96.81 81 GLY A N 1
ATOM 604 C CA . GLY A 1 81 ? 8.201 -2.055 -6.006 1.00 96.81 81 GLY A CA 1
ATOM 605 C C . GLY A 1 81 ? 8.287 -0.750 -5.218 1.00 96.81 81 GLY A C 1
ATOM 606 O O . GLY A 1 81 ? 8.464 0.306 -5.821 1.00 96.81 81 GLY A O 1
ATOM 607 N N . HIS A 1 82 ? 8.147 -0.794 -3.888 1.00 96.06 82 HIS A N 1
ATOM 608 C CA . HIS A 1 82 ? 8.336 0.386 -3.038 1.00 96.06 82 HIS A CA 1
ATOM 609 C C . HIS A 1 82 ? 9.708 1.033 -3.295 1.00 96.06 82 HIS A C 1
ATOM 611 O O . HIS A 1 82 ? 10.683 0.319 -3.540 1.00 96.06 82 HIS A O 1
ATOM 617 N N . SER A 1 83 ? 9.807 2.364 -3.219 1.00 90.00 83 SER A N 1
ATOM 618 C CA . SER A 1 83 ? 11.033 3.108 -3.560 1.00 90.00 83 SER A CA 1
ATOM 619 C C . SER A 1 83 ? 12.261 2.605 -2.795 1.00 90.00 83 SER A C 1
ATOM 621 O O . SER A 1 83 ? 13.300 2.356 -3.395 1.00 90.00 83 SER A O 1
ATOM 623 N N . GLU A 1 84 ? 12.116 2.322 -1.498 1.00 91.19 84 GLU A N 1
ATOM 624 C CA . GLU A 1 84 ? 13.172 1.720 -0.671 1.00 91.19 84 GLU A CA 1
ATOM 625 C C . GLU A 1 84 ? 13.666 0.379 -1.239 1.00 91.19 84 GLU A C 1
ATOM 627 O O . GLU A 1 84 ? 14.864 0.113 -1.228 1.00 91.19 84 GLU A O 1
ATOM 632 N N . ARG A 1 85 ? 12.774 -0.461 -1.787 1.00 95.56 85 ARG A N 1
ATOM 633 C CA . ARG A 1 85 ? 13.153 -1.732 -2.427 1.00 95.56 85 ARG A CA 1
ATOM 634 C C . ARG A 1 85 ? 13.916 -1.525 -3.722 1.00 95.56 85 ARG A C 1
ATOM 636 O O . ARG A 1 85 ? 14.889 -2.233 -3.969 1.00 95.56 85 ARG A O 1
ATOM 643 N N . ARG A 1 86 ? 13.503 -0.547 -4.522 1.00 93.44 86 ARG A N 1
ATOM 644 C CA . ARG A 1 86 ? 14.176 -0.204 -5.779 1.00 93.44 86 ARG A CA 1
ATOM 645 C C . ARG A 1 86 ? 15.580 0.333 -5.508 1.00 93.44 86 ARG A C 1
ATOM 647 O O . ARG A 1 86 ? 16.549 -0.191 -6.045 1.00 93.44 86 ARG A O 1
ATOM 654 N N . SER A 1 87 ? 15.693 1.317 -4.616 1.00 87.50 87 SER A N 1
ATOM 655 C CA . SER A 1 87 ? 16.946 2.028 -4.347 1.00 87.50 87 SER A CA 1
ATOM 656 C C . SER A 1 87 ? 17.928 1.252 -3.469 1.00 87.50 87 SER A C 1
ATOM 658 O O . SER A 1 87 ? 19.128 1.321 -3.712 1.00 87.50 87 SER A O 1
ATOM 660 N N . LEU A 1 88 ? 17.453 0.533 -2.444 1.00 90.75 88 LEU A N 1
ATOM 661 C CA . LEU A 1 88 ? 18.332 -0.122 -1.461 1.00 90.75 88 LEU A CA 1
ATOM 662 C C . LEU A 1 88 ? 18.522 -1.618 -1.725 1.00 90.75 88 LEU A C 1
ATOM 664 O O . LEU A 1 88 ? 19.550 -2.176 -1.353 1.00 90.75 88 LEU A O 1
ATOM 668 N N . PHE A 1 89 ? 17.532 -2.272 -2.338 1.00 95.06 89 PHE A N 1
ATOM 669 C CA . PHE A 1 89 ? 17.494 -3.732 -2.483 1.00 95.06 89 PHE A CA 1
ATOM 670 C C . PHE A 1 89 ? 17.498 -4.205 -3.945 1.00 95.06 89 PHE A C 1
ATOM 672 O O . PHE A 1 89 ? 17.455 -5.408 -4.192 1.00 95.06 89 PHE A O 1
ATOM 679 N N . GLY A 1 90 ? 17.584 -3.283 -4.911 1.00 93.94 90 GLY A N 1
ATOM 680 C CA . GLY A 1 90 ? 17.765 -3.609 -6.325 1.00 93.94 90 GLY A CA 1
ATOM 681 C C . GLY A 1 90 ? 16.529 -4.177 -7.024 1.00 93.94 90 GLY A C 1
ATOM 682 O O . GLY A 1 90 ? 16.672 -4.872 -8.031 1.00 93.94 90 GLY A O 1
ATOM 683 N N . ASP A 1 91 ? 15.318 -3.896 -6.529 1.00 95.56 91 ASP A N 1
ATOM 684 C CA . ASP A 1 91 ? 14.079 -4.249 -7.233 1.00 95.56 91 ASP A CA 1
ATOM 685 C C . ASP A 1 91 ? 13.979 -3.440 -8.548 1.00 95.56 91 ASP A C 1
ATOM 687 O O . ASP A 1 91 ? 13.454 -2.327 -8.584 1.00 95.56 91 ASP A O 1
ATOM 691 N N . SER A 1 92 ? 14.504 -3.997 -9.643 1.00 95.50 92 SER A N 1
ATOM 692 C CA . SER A 1 92 ? 14.403 -3.418 -10.990 1.00 95.50 92 SER A CA 1
ATOM 693 C C . SER A 1 92 ? 12.974 -3.480 -11.534 1.00 95.50 92 SER A C 1
ATOM 695 O O . SER A 1 92 ? 12.159 -4.276 -11.066 1.00 95.50 92 SER A O 1
ATOM 697 N N . ASP A 1 93 ? 12.672 -2.710 -12.583 1.00 95.00 93 ASP A N 1
ATOM 698 C CA . ASP A 1 93 ? 11.348 -2.735 -13.225 1.00 95.00 93 ASP A CA 1
ATOM 699 C C . ASP A 1 93 ? 10.928 -4.137 -13.658 1.00 95.00 93 ASP A C 1
ATOM 701 O O . ASP A 1 93 ? 9.781 -4.536 -13.453 1.00 95.00 93 ASP A O 1
ATOM 705 N N . LYS A 1 94 ? 11.874 -4.924 -14.184 1.00 97.38 94 LYS A N 1
ATOM 706 C CA . LYS A 1 94 ? 11.621 -6.320 -14.536 1.00 97.38 94 LYS A CA 1
ATOM 707 C C . LYS A 1 94 ? 11.277 -7.164 -13.307 1.00 97.38 94 LYS A C 1
ATOM 709 O O . LYS A 1 94 ? 10.314 -7.924 -13.357 1.00 97.38 94 LYS A O 1
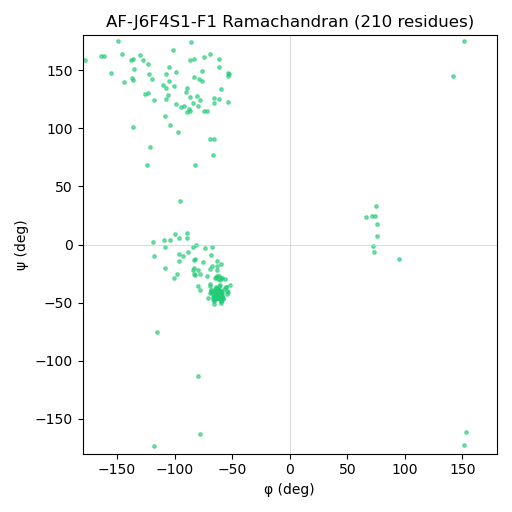ATOM 714 N N . ILE A 1 95 ? 12.035 -7.037 -12.216 1.00 97.69 95 ILE A N 1
ATOM 715 C CA . ILE A 1 95 ? 11.777 -7.796 -10.982 1.00 97.69 95 ILE A CA 1
ATOM 716 C C . ILE A 1 9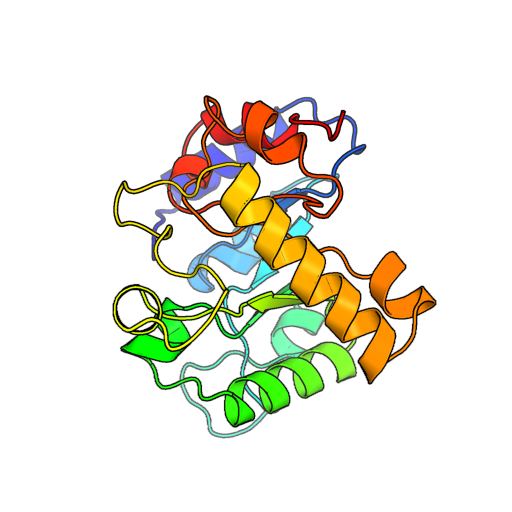5 ? 10.405 -7.430 -10.417 1.00 97.69 95 ILE A C 1
ATOM 718 O O . ILE A 1 95 ? 9.640 -8.317 -10.045 1.00 97.69 95 ILE A O 1
ATOM 722 N N . VAL A 1 96 ? 10.067 -6.141 -10.381 1.00 98.19 96 VAL A N 1
ATOM 723 C CA . VAL A 1 96 ? 8.759 -5.685 -9.901 1.00 98.19 96 VAL A CA 1
ATOM 724 C C . VAL A 1 96 ? 7.642 -6.218 -10.794 1.00 98.19 96 VAL A C 1
ATOM 726 O O . VAL A 1 96 ? 6.670 -6.751 -10.267 1.00 98.19 96 VAL A O 1
ATOM 729 N N . ALA A 1 97 ? 7.785 -6.158 -12.120 1.00 97.94 97 ALA A N 1
ATOM 730 C CA . ALA A 1 97 ? 6.802 -6.721 -13.045 1.00 97.94 97 ALA A CA 1
ATOM 731 C C . ALA A 1 97 ? 6.601 -8.233 -12.832 1.00 97.94 97 ALA A C 1
ATOM 733 O O . ALA A 1 97 ? 5.461 -8.700 -12.787 1.00 97.94 97 ALA A O 1
ATOM 734 N N . ASP A 1 98 ? 7.686 -8.987 -12.636 1.00 98.50 98 ASP A N 1
ATOM 735 C CA . ASP A 1 98 ? 7.628 -10.426 -12.363 1.00 98.50 98 ASP A CA 1
ATOM 736 C C . ASP A 1 98 ? 6.933 -10.715 -11.015 1.00 98.50 98 ASP A C 1
ATOM 738 O O . ASP A 1 98 ? 6.074 -11.596 -10.946 1.00 98.50 98 ASP A O 1
ATOM 742 N N . LYS A 1 99 ? 7.216 -9.932 -9.961 1.00 98.69 99 LYS A N 1
ATOM 743 C CA . LYS A 1 99 ? 6.523 -10.029 -8.659 1.00 98.69 99 LYS A CA 1
ATOM 744 C C . LYS A 1 99 ? 5.031 -9.713 -8.776 1.00 98.69 99 LYS A C 1
ATOM 746 O O . LYS A 1 99 ? 4.207 -10.450 -8.241 1.00 98.69 99 LYS A O 1
ATOM 751 N N . VAL A 1 100 ? 4.671 -8.635 -9.479 1.00 98.62 100 VAL A N 1
ATOM 752 C CA . VAL A 1 100 ? 3.270 -8.227 -9.689 1.00 98.62 100 VAL A CA 1
ATOM 753 C C . VAL A 1 100 ? 2.514 -9.331 -10.420 1.00 98.62 100 VAL A C 1
ATOM 755 O O . VAL A 1 100 ? 1.435 -9.728 -9.986 1.00 98.62 100 VAL A O 1
ATOM 758 N N . LYS A 1 101 ? 3.104 -9.882 -11.486 1.00 98.50 101 LYS A N 1
ATOM 759 C CA . LYS A 1 101 ? 2.530 -11.009 -12.224 1.00 98.50 101 LYS A CA 1
ATOM 760 C C . LYS A 1 101 ? 2.302 -12.220 -11.317 1.00 98.50 101 LYS A C 1
ATOM 762 O O . LYS A 1 101 ? 1.222 -12.802 -11.364 1.00 98.50 101 LYS A O 1
ATOM 767 N N . ALA A 1 102 ? 3.289 -12.589 -10.501 1.00 98.62 102 ALA A N 1
ATOM 768 C CA . ALA A 1 102 ? 3.185 -13.728 -9.592 1.00 98.62 102 ALA A CA 1
ATOM 769 C C . ALA A 1 102 ? 2.096 -13.524 -8.522 1.00 98.62 102 ALA A C 1
ATOM 771 O O . ALA A 1 102 ? 1.283 -14.416 -8.295 1.00 98.62 102 ALA A O 1
ATOM 772 N N . ALA A 1 103 ? 2.018 -12.331 -7.925 1.00 98.69 103 ALA A N 1
ATOM 773 C CA . ALA A 1 103 ? 0.999 -11.986 -6.934 1.00 98.69 103 ALA A CA 1
ATOM 774 C C . ALA A 1 103 ? -0.426 -12.004 -7.511 1.00 98.69 103 ALA A C 1
ATOM 776 O O . ALA A 1 103 ? -1.330 -12.601 -6.923 1.00 98.69 103 ALA A O 1
ATOM 777 N N . LEU A 1 104 ? -0.625 -11.408 -8.690 1.00 98.44 104 LEU A N 1
ATOM 778 C CA . LEU A 1 104 ? -1.924 -11.419 -9.364 1.00 98.44 104 LEU A CA 1
ATOM 779 C C . LEU A 1 104 ? -2.351 -12.842 -9.758 1.00 98.44 104 LEU A C 1
ATOM 781 O O . LEU A 1 104 ? -3.526 -13.178 -9.632 1.00 98.44 104 LEU A O 1
ATOM 785 N N . ALA A 1 105 ? -1.412 -13.696 -10.184 1.00 98.50 105 ALA A N 1
ATOM 786 C CA . ALA A 1 105 ? -1.702 -15.070 -10.605 1.00 98.50 105 ALA A CA 1
ATOM 787 C C . ALA A 1 105 ? -2.276 -15.953 -9.482 1.00 98.50 105 ALA A C 1
ATOM 789 O O . ALA A 1 105 ? -3.032 -16.878 -9.767 1.00 98.50 105 ALA A O 1
ATOM 790 N N . VAL A 1 106 ? -1.961 -15.655 -8.217 1.00 98.38 106 VAL A N 1
ATOM 791 C CA . VAL A 1 106 ? -2.514 -16.358 -7.042 1.00 98.38 106 VAL A CA 1
ATOM 792 C C . VAL A 1 106 ? -3.724 -15.635 -6.427 1.00 98.38 106 VAL A C 1
ATOM 794 O O . VAL A 1 106 ? -4.243 -16.030 -5.382 1.00 98.38 106 VAL A O 1
ATOM 797 N N . GLY A 1 107 ? -4.195 -14.559 -7.067 1.00 98.19 107 GLY A N 1
ATOM 798 C CA . GLY A 1 107 ? -5.367 -13.800 -6.638 1.00 98.19 107 GLY A CA 1
ATOM 799 C C . GLY A 1 107 ? -5.123 -12.908 -5.421 1.00 98.19 107 GLY A C 1
ATOM 800 O O . GLY A 1 107 ? -6.030 -12.762 -4.594 1.00 98.19 107 GLY A O 1
ATOM 801 N N . LEU A 1 108 ? -3.913 -12.355 -5.278 1.00 98.62 108 LEU A N 1
ATOM 802 C CA . LEU A 1 108 ? -3.656 -11.222 -4.385 1.00 98.62 108 LEU A CA 1
ATOM 803 C C . LEU A 1 108 ? -4.025 -9.915 -5.089 1.00 98.62 108 LEU A C 1
ATOM 805 O O . LEU A 1 108 ? -3.784 -9.746 -6.286 1.00 98.62 108 LEU A O 1
ATOM 809 N N . LYS A 1 109 ? -4.557 -8.961 -4.328 1.00 98.69 109 LYS A N 1
ATOM 810 C CA . LYS A 1 109 ? -4.653 -7.566 -4.752 1.00 98.69 109 LYS A CA 1
ATOM 811 C C . LYS A 1 10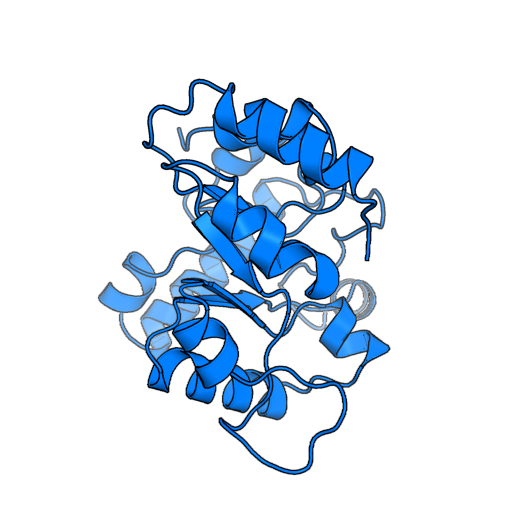9 ? -3.269 -6.910 -4.575 1.00 98.69 109 LYS A C 1
ATOM 813 O O . LYS A 1 109 ? -2.553 -7.208 -3.617 1.00 98.69 109 LYS A O 1
ATOM 818 N N . VAL A 1 110 ? -2.863 -6.025 -5.488 1.00 98.69 110 VAL A N 1
ATOM 819 C CA . VAL A 1 110 ? -1.492 -5.479 -5.519 1.00 98.69 110 VAL A CA 1
ATOM 820 C C . VAL A 1 110 ? -1.491 -3.956 -5.434 1.00 98.69 110 VAL A C 1
ATOM 822 O O . VAL A 1 110 ? -2.166 -3.288 -6.212 1.00 98.69 110 VAL A O 1
ATOM 825 N N . ILE A 1 111 ? -0.671 -3.416 -4.532 1.00 98.69 111 ILE A N 1
ATOM 826 C CA . ILE A 1 111 ? -0.278 -2.003 -4.499 1.00 98.69 111 ILE A CA 1
ATOM 827 C C . ILE A 1 111 ? 1.088 -1.904 -5.193 1.00 98.69 111 ILE A C 1
ATOM 829 O O . ILE A 1 111 ? 2.124 -2.190 -4.590 1.00 98.69 111 ILE A O 1
ATOM 833 N N . ALA A 1 112 ? 1.087 -1.558 -6.482 1.00 97.62 112 ALA A N 1
ATOM 834 C CA . ALA A 1 112 ? 2.303 -1.428 -7.285 1.00 97.62 112 ALA A CA 1
ATOM 835 C C . ALA A 1 112 ? 2.855 0.003 -7.198 1.00 97.62 112 ALA A C 1
ATOM 837 O O . ALA A 1 112 ? 2.226 0.948 -7.670 1.00 97.62 112 ALA A O 1
ATOM 838 N N . CYS A 1 113 ? 4.032 0.166 -6.598 1.00 95.62 113 CYS A N 1
ATOM 839 C CA . CYS A 1 113 ? 4.655 1.472 -6.409 1.00 95.62 113 CYS A CA 1
ATOM 840 C C . CYS A 1 113 ? 5.550 1.853 -7.601 1.00 95.62 113 CYS A C 1
ATOM 842 O O . CYS A 1 113 ? 6.372 1.056 -8.080 1.00 95.62 113 CYS A O 1
ATOM 844 N N . ILE A 1 114 ? 5.411 3.104 -8.042 1.00 89.25 114 ILE A N 1
ATOM 845 C CA . ILE A 1 114 ? 6.178 3.715 -9.132 1.00 89.25 114 ILE A CA 1
ATOM 846 C C . ILE A 1 114 ? 6.598 5.146 -8.773 1.00 89.25 114 ILE A C 1
ATOM 848 O O . ILE A 1 114 ? 5.981 5.779 -7.917 1.00 89.25 114 ILE A O 1
ATOM 852 N N . GLY A 1 115 ? 7.630 5.629 -9.462 1.00 78.94 115 GLY A N 1
ATOM 853 C CA . GLY A 1 115 ? 8.022 7.035 -9.552 1.00 78.94 115 GLY A CA 1
ATOM 854 C C . GLY A 1 115 ? 9.537 7.217 -9.777 1.00 78.94 115 GLY A C 1
ATOM 855 O O . GLY A 1 115 ? 10.295 6.249 -9.714 1.00 78.94 115 GLY A O 1
ATOM 856 N N . GLU A 1 116 ? 9.968 8.464 -9.979 1.00 65.00 116 GLU A N 1
ATOM 857 C CA . GLU A 1 116 ? 11.345 8.969 -10.120 1.00 65.00 116 GLU A CA 1
ATOM 858 C C . GLU A 1 116 ? 11.952 9.601 -8.850 1.00 65.00 116 GLU A C 1
ATOM 860 O O . GLU A 1 116 ? 11.295 10.282 -8.071 1.00 65.00 116 GLU A O 1
ATOM 865 N N . THR A 1 117 ? 13.257 9.479 -8.677 1.00 64.69 117 THR A N 1
ATOM 866 C CA . THR A 1 117 ? 14.047 10.145 -7.633 1.00 64.69 117 THR A CA 1
ATOM 867 C C . THR A 1 117 ? 14.018 11.683 -7.717 1.00 64.69 117 THR A C 1
ATOM 869 O O . THR A 1 117 ? 13.802 12.281 -8.769 1.00 64.69 117 THR A O 1
ATOM 872 N N . LEU A 1 118 ? 14.333 12.362 -6.603 1.00 52.59 118 LEU A N 1
ATOM 873 C CA . LEU A 1 118 ? 14.486 13.828 -6.578 1.00 52.59 118 LEU A CA 1
ATOM 874 C C . LEU A 1 118 ? 15.516 14.327 -7.611 1.00 52.59 118 LEU A C 1
ATOM 876 O O . LEU A 1 118 ? 15.308 15.367 -8.229 1.00 52.59 118 LEU A O 1
ATOM 880 N N . GLU A 1 119 ? 16.592 13.570 -7.828 1.00 56.44 119 GLU A N 1
ATOM 881 C CA . GLU A 1 119 ? 17.650 13.911 -8.781 1.00 56.44 119 GLU A CA 1
ATOM 882 C C . GLU A 1 119 ? 17.170 13.839 -10.242 1.00 56.44 119 GLU A C 1
ATOM 884 O O . GLU A 1 119 ? 17.510 14.706 -11.048 1.00 56.44 119 GLU A O 1
ATOM 889 N N . GLU A 1 120 ? 16.340 12.850 -10.590 1.00 57.69 120 GLU A N 1
ATOM 890 C CA . GLU A 1 120 ? 15.727 12.728 -11.924 1.00 57.69 120 GLU A CA 1
ATOM 891 C C . GLU A 1 120 ? 14.775 13.896 -12.221 1.00 57.69 120 GLU A C 1
ATOM 893 O O . GLU A 1 120 ? 14.755 14.419 -13.341 1.00 57.69 120 GLU A O 1
ATOM 898 N N . ARG A 1 121 ? 14.056 14.377 -11.201 1.00 52.81 121 ARG A N 1
ATOM 899 C CA . ARG A 1 121 ? 13.204 15.565 -11.307 1.00 52.81 121 ARG A CA 1
ATOM 900 C C . ARG A 1 121 ? 14.006 16.865 -11.421 1.00 52.81 121 ARG A C 1
ATOM 902 O O . ARG A 1 121 ? 13.689 17.695 -12.269 1.00 52.81 121 ARG A O 1
ATOM 909 N N . GLU A 1 122 ? 15.038 17.060 -10.598 1.00 48.00 122 GLU A N 1
ATOM 910 C CA . GLU A 1 122 ? 15.877 18.274 -10.624 1.00 48.00 122 GLU A CA 1
ATOM 911 C C . GLU A 1 122 ? 16.667 18.414 -11.934 1.00 48.00 122 GLU A C 1
ATOM 913 O O . GLU A 1 122 ? 16.911 19.529 -12.395 1.00 48.00 122 GLU A O 1
ATOM 918 N N . LYS A 1 123 ? 17.001 17.293 -12.585 1.00 55.09 123 LYS A N 1
ATOM 919 C CA . LYS A 1 123 ? 17.615 17.273 -13.921 1.00 55.09 123 LYS A CA 1
ATOM 920 C C . LYS A 1 123 ? 16.608 17.428 -15.071 1.00 55.09 123 LYS A C 1
ATOM 922 O O . LYS A 1 123 ? 17.022 17.428 -16.227 1.00 55.09 123 LYS A O 1
ATOM 927 N N . GLY A 1 124 ? 15.308 17.554 -14.782 1.00 48.09 124 GLY A N 1
ATOM 928 C CA . GLY A 1 124 ? 14.251 17.687 -15.791 1.00 48.09 124 GLY A CA 1
ATOM 929 C C . GLY A 1 124 ? 14.056 16.438 -16.654 1.00 48.09 124 GLY A C 1
ATOM 930 O O . GLY A 1 124 ? 13.582 16.547 -17.783 1.00 48.09 124 GLY A O 1
ATOM 931 N N . VAL A 1 125 ? 14.456 15.261 -16.160 1.00 47.78 125 VAL A N 1
ATOM 932 C CA . VAL A 1 125 ? 14.475 14.017 -16.946 1.00 47.78 125 VAL A CA 1
ATOM 933 C C . VAL A 1 125 ? 13.100 13.331 -16.948 1.00 47.78 125 VAL A C 1
ATOM 935 O O . VAL A 1 125 ? 12.799 12.598 -17.887 1.00 47.78 125 VAL A O 1
ATOM 938 N N . THR A 1 126 ? 12.221 13.613 -15.975 1.00 44.72 126 THR A N 1
ATOM 939 C CA . THR A 1 126 ? 10.888 12.980 -15.862 1.00 44.72 126 THR A CA 1
ATOM 940 C C . THR A 1 126 ? 9.852 13.828 -15.097 1.00 44.72 126 THR A C 1
ATOM 942 O O . THR A 1 126 ? 10.189 14.516 -14.137 1.00 44.72 126 THR A O 1
ATOM 945 N N . ASN A 1 127 ? 8.572 13.723 -15.489 1.00 43.22 127 ASN A N 1
ATOM 946 C CA . ASN A 1 127 ? 7.406 14.442 -14.934 1.00 43.22 127 ASN A CA 1
ATOM 947 C C . ASN A 1 127 ? 6.626 13.653 -13.847 1.00 43.22 127 ASN A C 1
ATOM 949 O O . ASN A 1 127 ? 5.403 13.701 -13.845 1.00 43.22 127 ASN A O 1
ATOM 953 N N . GLN A 1 128 ? 7.253 12.883 -12.951 1.00 45.78 128 GLN A N 1
ATOM 954 C CA . GLN A 1 128 ? 6.530 12.175 -11.862 1.00 45.78 128 GLN A CA 1
ATOM 955 C C . GLN A 1 128 ? 7.017 12.674 -10.460 1.00 45.78 128 GLN A C 1
ATOM 957 O O . GLN A 1 128 ? 7.707 13.697 -10.446 1.00 45.78 128 GLN A O 1
ATOM 962 N N . PRO A 1 129 ? 6.627 12.116 -9.280 1.00 46.41 129 PRO A N 1
ATOM 963 C CA . PRO A 1 129 ? 7.132 12.505 -7.954 1.00 46.41 129 PRO A CA 1
ATOM 964 C C . PRO A 1 129 ? 7.476 11.314 -6.993 1.00 46.41 129 PRO A C 1
ATOM 966 O O . PRO A 1 129 ? 6.574 10.839 -6.303 1.00 46.41 129 PRO A O 1
ATOM 969 N N . VAL A 1 130 ? 8.743 10.881 -6.786 1.00 48.19 130 VAL A N 1
ATOM 970 C CA . VAL A 1 130 ? 9.148 10.016 -5.599 1.00 48.19 130 VAL A CA 1
ATOM 971 C C . VAL A 1 130 ? 9.712 10.828 -4.443 1.00 48.19 130 VAL A C 1
ATOM 973 O O . VAL A 1 130 ? 9.828 10.351 -3.315 1.00 48.19 130 VAL A O 1
ATOM 976 N N . TRP A 1 131 ? 10.050 12.087 -4.675 1.00 52.03 131 TRP A N 1
ATOM 977 C CA . TRP A 1 131 ? 10.772 12.940 -3.727 1.00 52.03 131 TRP A CA 1
ATOM 978 C C . TRP A 1 131 ? 10.045 13.237 -2.401 1.00 52.03 131 TRP A C 1
ATOM 980 O O . TRP A 1 131 ? 10.671 13.722 -1.454 1.00 52.03 131 TRP A O 1
ATOM 990 N N . ALA A 1 132 ? 8.744 12.961 -2.306 1.00 51.91 132 ALA A N 1
ATOM 991 C CA . ALA A 1 132 ? 7.934 13.292 -1.136 1.00 51.91 132 ALA A CA 1
ATOM 992 C C . ALA A 1 132 ? 8.000 12.251 0.004 1.00 51.91 132 ALA A C 1
ATOM 994 O O . ALA A 1 132 ? 7.393 12.461 1.056 1.00 51.91 132 ALA A O 1
ATOM 995 N N . ILE A 1 133 ? 8.721 11.135 -0.161 1.00 53.16 133 ILE A N 1
ATOM 996 C CA . ILE A 1 133 ? 8.817 10.077 0.858 1.00 53.16 133 ILE A CA 1
ATOM 997 C C . ILE A 1 133 ? 9.950 10.390 1.846 1.00 53.16 133 ILE A C 1
ATOM 999 O O . ILE A 1 133 ? 11.120 10.399 1.481 1.00 53.16 133 ILE A O 1
ATOM 1003 N N . GLY A 1 134 ? 9.619 10.631 3.119 1.00 47.66 134 GLY A N 1
ATOM 1004 C CA . GLY A 1 134 ? 10.597 10.695 4.220 1.00 47.66 134 GLY A CA 1
ATOM 1005 C C . GLY A 1 134 ? 11.509 11.933 4.274 1.00 47.66 134 GLY A C 1
ATOM 1006 O O . GLY A 1 134 ? 12.287 12.057 5.215 1.00 47.66 134 GLY A O 1
ATOM 1007 N N . THR A 1 135 ? 11.403 12.869 3.324 1.00 52.44 135 THR A N 1
ATOM 1008 C CA . THR A 1 135 ? 12.280 14.058 3.212 1.00 52.44 135 THR A CA 1
ATOM 1009 C C . THR A 1 135 ? 11.746 15.313 3.912 1.00 52.44 135 THR A C 1
ATOM 1011 O O . THR A 1 135 ? 12.441 16.324 3.988 1.00 52.44 135 THR A O 1
ATOM 1014 N N . GLY A 1 136 ? 10.491 15.298 4.375 1.00 53.12 136 GLY A N 1
ATOM 1015 C CA . GLY A 1 136 ? 9.809 16.483 4.911 1.00 53.12 136 GLY A CA 1
ATOM 1016 C C . GLY A 1 136 ? 9.393 17.517 3.852 1.00 53.12 136 GLY A C 1
ATOM 1017 O O . GLY A 1 136 ? 8.665 18.450 4.186 1.00 53.12 136 GLY A O 1
ATOM 1018 N N . LYS A 1 137 ? 9.784 17.344 2.580 1.00 57.84 137 LYS A N 1
ATOM 1019 C CA . LYS A 1 137 ? 9.274 18.127 1.447 1.00 57.84 137 LYS A CA 1
ATOM 1020 C C . LYS A 1 137 ? 7.990 17.474 0.928 1.00 57.84 137 LYS A C 1
ATOM 1022 O O . LYS A 1 137 ? 7.965 16.281 0.646 1.00 57.84 137 LYS A O 1
ATOM 1027 N N . VAL A 1 138 ? 6.918 18.253 0.829 1.00 63.91 138 VAL A N 1
ATOM 1028 C CA . VAL A 1 138 ? 5.579 17.782 0.443 1.00 63.91 138 VAL A CA 1
ATOM 1029 C C . VAL A 1 138 ? 5.299 18.240 -0.991 1.00 63.91 138 VAL A C 1
ATOM 1031 O O . VAL A 1 138 ? 5.459 19.426 -1.278 1.00 63.91 138 VAL A O 1
ATOM 1034 N N . ALA A 1 139 ? 4.895 17.327 -1.886 1.00 75.75 139 ALA A N 1
ATOM 1035 C CA . ALA A 1 139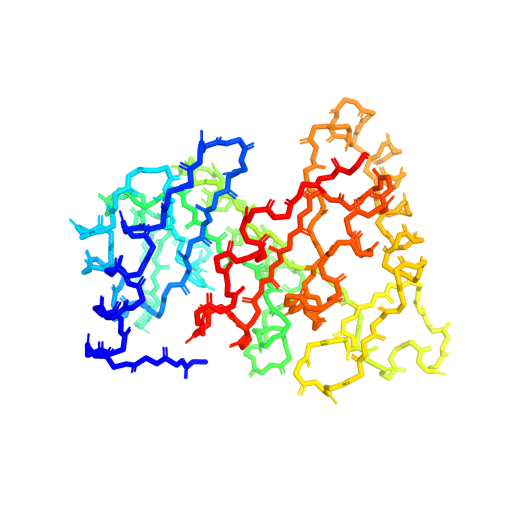 ? 4.339 17.717 -3.184 1.00 75.75 139 ALA A CA 1
ATOM 1036 C C . ALA A 1 139 ? 3.099 18.566 -2.979 1.00 75.75 139 ALA A C 1
ATOM 1038 O O . ALA A 1 139 ? 2.249 18.229 -2.154 1.00 75.75 139 ALA A O 1
ATOM 1039 N N . THR A 1 140 ? 2.999 19.674 -3.713 1.00 85.56 140 THR A N 1
ATOM 1040 C CA . THR A 1 140 ? 1.751 20.435 -3.709 1.00 85.56 140 THR A CA 1
ATOM 1041 C C . THR A 1 140 ? 0.634 19.546 -4.250 1.00 85.56 140 THR A C 1
ATOM 1043 O O . THR A 1 140 ? 0.890 18.648 -5.059 1.00 85.56 140 THR A O 1
ATOM 1046 N N . ALA A 1 141 ? -0.611 19.797 -3.838 1.00 87.62 141 ALA A N 1
ATOM 1047 C CA . ALA A 1 141 ? -1.747 19.025 -4.338 1.00 87.62 141 ALA A CA 1
ATOM 1048 C C . ALA A 1 141 ? -1.823 19.045 -5.873 1.00 87.62 141 ALA A C 1
ATOM 1050 O O . ALA A 1 141 ? -2.062 18.009 -6.487 1.00 87.62 141 ALA A O 1
ATOM 1051 N N . GLN A 1 142 ? -1.485 20.182 -6.493 1.00 88.94 142 GLN A N 1
ATOM 1052 C CA . GLN A 1 142 ? -1.403 20.295 -7.947 1.00 88.94 142 GLN A CA 1
ATOM 1053 C C . GLN A 1 142 ? -0.326 19.385 -8.554 1.00 88.94 142 GLN A C 1
ATOM 1055 O O . GLN A 1 142 ? -0.594 18.690 -9.523 1.00 88.94 142 GLN A O 1
ATOM 1060 N N . GLN A 1 143 ? 0.873 19.326 -7.966 1.00 87.19 143 GLN A N 1
ATOM 1061 C CA . GLN A 1 143 ? 1.940 18.455 -8.471 1.00 87.19 143 GLN A CA 1
ATOM 1062 C C . GLN A 1 143 ? 1.572 16.974 -8.375 1.00 87.19 143 GLN A C 1
ATOM 1064 O O . GLN A 1 143 ? 1.916 16.205 -9.265 1.00 87.19 143 GLN A O 1
ATOM 1069 N N . ALA A 1 144 ? 0.895 16.564 -7.300 1.00 89.25 144 ALA A N 1
ATOM 1070 C CA . ALA A 1 144 ? 0.386 15.201 -7.187 1.00 89.25 144 ALA A CA 1
ATOM 1071 C C . ALA A 1 144 ? -0.701 14.935 -8.244 1.00 89.25 144 ALA A C 1
ATOM 1073 O O . ALA A 1 144 ? -0.653 13.915 -8.930 1.00 89.25 144 ALA A O 1
ATOM 1074 N N . GLN A 1 145 ? -1.628 15.878 -8.430 1.00 92.94 145 GLN A N 1
ATOM 1075 C CA . GLN A 1 145 ? -2.702 15.781 -9.414 1.00 92.94 145 GLN A CA 1
ATOM 1076 C C . GLN A 1 145 ? -2.177 15.671 -10.853 1.00 92.94 145 GLN A C 1
ATOM 1078 O O . GLN A 1 145 ? -2.639 14.801 -11.585 1.00 92.94 145 GLN A O 1
ATOM 1083 N N . ASP A 1 146 ? -1.208 16.496 -11.255 1.00 89.88 146 ASP A N 1
ATOM 1084 C CA . ASP A 1 146 ? -0.661 16.499 -12.622 1.00 89.88 146 ASP A CA 1
ATOM 1085 C C . ASP A 1 146 ? -0.064 15.133 -12.991 1.00 89.88 146 ASP A C 1
ATOM 1087 O O . ASP A 1 146 ? -0.318 14.583 -14.062 1.00 89.88 146 ASP A O 1
ATOM 1091 N N . VAL A 1 147 ? 0.666 14.528 -12.055 1.00 89.12 147 VAL A N 1
ATOM 1092 C CA . VAL A 1 147 ? 1.258 13.198 -12.231 1.00 89.12 147 VAL A CA 1
ATOM 1093 C C . VAL A 1 147 ? 0.185 12.130 -12.335 1.00 89.12 147 VAL A C 1
ATOM 1095 O O . VAL A 1 147 ? 0.249 11.263 -13.208 1.00 89.12 147 VAL A O 1
ATOM 1098 N N . HIS A 1 148 ? -0.771 12.149 -11.409 1.00 94.25 148 HIS A N 1
ATOM 1099 C CA . HIS A 1 148 ? -1.849 11.172 -11.392 1.00 94.25 148 HIS A CA 1
ATOM 1100 C C . HIS A 1 148 ? -2.674 11.248 -12.681 1.00 94.25 148 HIS A C 1
ATOM 1102 O O . HIS A 1 148 ? -3.009 10.211 -13.257 1.00 94.25 148 HIS A O 1
ATOM 1108 N N . HIS A 1 149 ? -2.924 12.463 -13.174 1.00 94.94 149 HIS A N 1
ATOM 1109 C CA . HIS A 1 149 ? -3.583 12.715 -14.447 1.00 94.94 149 HIS A CA 1
ATOM 1110 C C . HIS A 1 149 ? -2.808 12.104 -15.620 1.00 94.94 149 HIS A C 1
ATOM 1112 O O . HIS A 1 149 ? -3.373 11.344 -16.412 1.00 94.94 149 HIS A O 1
ATOM 1118 N N . ASP A 1 150 ? -1.503 12.371 -15.711 1.00 92.12 150 ASP A N 1
ATOM 1119 C CA . ASP A 1 150 ? -0.649 11.829 -16.770 1.00 92.12 150 ASP A CA 1
ATOM 1120 C C . ASP A 1 150 ? -0.571 10.297 -16.723 1.00 92.12 150 ASP A C 1
ATOM 1122 O O . ASP A 1 150 ? -0.621 9.638 -17.766 1.00 92.12 150 ASP A O 1
ATOM 1126 N N . LEU A 1 151 ? -0.515 9.709 -15.524 1.00 93.94 151 LEU A N 1
ATOM 1127 C CA . LEU A 1 151 ? -0.525 8.259 -15.345 1.00 93.94 151 LEU A CA 1
ATOM 1128 C C . LEU A 1 151 ? -1.862 7.642 -15.772 1.00 93.94 151 LEU A C 1
ATOM 1130 O O . LEU A 1 151 ? -1.871 6.646 -16.502 1.00 93.94 151 LEU A O 1
ATOM 1134 N N . ARG A 1 152 ? -2.995 8.233 -15.376 1.00 97.00 152 ARG A N 1
ATOM 1135 C CA . ARG A 1 152 ? -4.324 7.752 -15.783 1.00 97.00 152 ARG A CA 1
ATOM 1136 C C . ARG A 1 152 ? -4.516 7.872 -17.293 1.00 97.00 152 ARG A C 1
ATOM 1138 O O . ARG A 1 152 ? -4.970 6.926 -17.937 1.00 97.00 152 ARG A O 1
ATOM 1145 N N . LYS A 1 153 ? -4.088 8.987 -17.885 1.00 95.69 153 LYS A N 1
ATOM 1146 C CA . LYS A 1 153 ? -4.077 9.188 -19.339 1.00 95.69 153 LYS A CA 1
ATOM 1147 C C . LYS A 1 153 ? -3.225 8.135 -20.046 1.00 95.69 153 LYS A C 1
ATOM 1149 O O . LYS A 1 153 ? -3.664 7.566 -21.046 1.00 95.69 153 LYS A O 1
ATOM 1154 N N . TRP A 1 154 ? -2.035 7.840 -19.524 1.00 96.19 154 TRP A N 1
ATOM 1155 C CA . TRP A 1 154 ? -1.172 6.791 -20.064 1.00 96.19 154 TRP A CA 1
ATOM 1156 C C . TRP A 1 154 ? -1.851 5.416 -20.011 1.00 96.19 154 TRP A C 1
ATOM 1158 O O . TRP A 1 154 ? -1.840 4.702 -21.015 1.00 96.19 154 TRP A O 1
ATOM 1168 N N . LEU A 1 155 ? -2.508 5.067 -18.898 1.00 96.38 155 LEU A N 1
ATOM 1169 C CA . LEU A 1 155 ? -3.280 3.822 -18.774 1.00 96.38 155 LEU A CA 1
ATOM 1170 C C . LEU A 1 155 ? -4.406 3.747 -19.814 1.00 96.38 155 LEU A C 1
ATOM 1172 O O . LEU A 1 155 ? -4.580 2.706 -20.452 1.00 96.38 155 LEU A O 1
ATOM 1176 N N . GLY A 1 156 ? -5.118 4.855 -20.036 1.00 97.56 156 GLY A N 1
ATOM 1177 C CA . GLY A 1 156 ? -6.205 4.934 -21.015 1.00 97.56 156 GLY A CA 1
ATOM 1178 C C . GLY A 1 156 ? -5.722 4.685 -22.443 1.00 97.56 156 GLY A C 1
ATOM 1179 O O . GLY A 1 156 ? -6.372 3.976 -23.210 1.00 97.56 156 GLY A O 1
ATOM 1180 N N . GLN A 1 157 ? -4.541 5.211 -22.776 1.00 96.44 157 GLN A N 1
ATOM 1181 C CA . GLN A 1 157 ? -3.930 5.089 -24.101 1.00 96.44 157 GLN A CA 1
ATOM 1182 C C . GLN A 1 157 ? -3.238 3.743 -24.343 1.00 96.44 157 GLN A C 1
ATOM 1184 O O . GLN A 1 157 ? -3.211 3.268 -25.477 1.00 96.44 157 GLN A O 1
ATOM 1189 N N . ARG A 1 158 ? -2.612 3.157 -23.315 1.00 96.31 158 ARG A N 1
ATOM 1190 C CA . ARG A 1 158 ? -1.778 1.951 -23.455 1.00 96.31 158 ARG A CA 1
ATOM 1191 C C . ARG A 1 158 ? -2.494 0.657 -23.113 1.00 96.31 158 ARG A C 1
ATOM 1193 O O . ARG A 1 158 ? -2.078 -0.387 -23.607 1.00 96.31 158 ARG A O 1
ATOM 1200 N N . VAL A 1 159 ? -3.525 0.717 -22.274 1.00 96.31 159 VAL A N 1
ATOM 1201 C CA . VAL A 1 159 ? -4.300 -0.455 -21.864 1.00 96.31 159 VAL A CA 1
ATOM 1202 C C . VAL A 1 159 ? -5.727 -0.329 -22.377 1.00 96.31 159 VAL A C 1
ATOM 1204 O O . VAL A 1 159 ? -6.086 -1.008 -23.334 1.00 96.31 159 VAL A O 1
ATOM 1207 N N . SER A 1 160 ? -6.538 0.526 -21.753 1.00 97.81 160 SER A N 1
ATOM 1208 C CA . SER A 1 160 ? -7.873 0.925 -22.217 1.00 97.81 160 SER A CA 1
ATOM 1209 C C . SER A 1 160 ? -8.473 1.955 -21.257 1.00 97.81 160 SER A C 1
ATOM 1211 O O . SER A 1 160 ? -8.105 1.992 -20.081 1.00 97.81 160 SER A O 1
ATOM 1213 N N . GLN A 1 161 ? -9.446 2.742 -21.726 1.00 97.38 161 GLN A N 1
ATOM 1214 C CA . GLN A 1 161 ? -10.153 3.700 -20.871 1.00 97.38 161 GLN A CA 1
ATOM 1215 C C . GLN A 1 161 ? -10.851 3.038 -19.663 1.00 97.38 161 GLN A C 1
ATOM 1217 O O . GLN A 1 161 ? -10.624 3.505 -18.552 1.00 97.38 161 GLN A O 1
ATOM 1222 N N . PRO A 1 162 ? -11.581 1.907 -19.801 1.00 98.25 162 PRO A N 1
ATOM 1223 C CA . PRO A 1 162 ? -12.195 1.251 -18.643 1.00 98.25 162 PRO A CA 1
ATOM 1224 C C . PRO A 1 162 ? -11.186 0.799 -17.582 1.00 98.25 162 PRO A C 1
ATOM 1226 O O . PRO A 1 162 ? -11.479 0.853 -16.391 1.00 98.25 162 PRO A O 1
ATOM 1229 N N . VAL A 1 163 ? -9.985 0.369 -17.991 1.00 97.50 163 VAL A N 1
ATOM 1230 C CA . VAL A 1 163 ? -8.918 0.026 -17.037 1.00 97.50 163 VAL A CA 1
ATOM 1231 C C . VAL A 1 163 ? -8.393 1.276 -16.339 1.00 97.50 163 VAL A C 1
ATOM 1233 O O . VAL A 1 163 ? -8.175 1.236 -15.131 1.00 97.50 163 VAL A O 1
ATOM 1236 N N . ALA A 1 164 ? -8.204 2.378 -17.066 1.00 97.19 164 ALA A N 1
ATOM 1237 C CA . ALA A 1 164 ? -7.769 3.641 -16.478 1.00 97.19 164 ALA A CA 1
ATOM 1238 C C . ALA A 1 164 ? -8.767 4.163 -15.435 1.00 97.19 164 ALA A C 1
ATOM 1240 O O . ALA A 1 164 ? -8.349 4.555 -14.349 1.00 97.19 164 ALA A O 1
ATOM 1241 N N . ASP A 1 165 ? -10.064 4.096 -15.741 1.00 96.94 165 ASP A N 1
ATOM 1242 C CA . ASP A 1 165 ? -11.142 4.554 -14.859 1.00 96.94 165 ASP A CA 1
ATOM 1243 C C . ASP A 1 165 ? -11.292 3.665 -13.612 1.00 96.94 165 ASP A C 1
ATOM 1245 O O . ASP A 1 165 ? -11.612 4.151 -12.530 1.00 96.94 165 ASP A O 1
ATOM 1249 N N . ALA A 1 166 ? -11.046 2.357 -13.746 1.00 97.31 166 ALA A N 1
ATOM 1250 C CA . ALA A 1 166 ? -11.137 1.402 -12.640 1.00 97.31 166 ALA A CA 1
ATOM 1251 C C . ALA A 1 166 ? -9.869 1.339 -11.767 1.00 97.31 166 ALA A C 1
ATOM 1253 O O . ALA A 1 166 ? -9.917 0.845 -10.635 1.00 97.31 166 ALA A O 1
ATOM 1254 N N . THR A 1 167 ? -8.720 1.786 -12.281 1.00 97.50 167 THR A N 1
ATOM 1255 C CA . THR A 1 167 ? -7.447 1.718 -11.556 1.00 97.50 167 THR A CA 1
ATOM 1256 C C . THR A 1 167 ? -7.349 2.855 -10.551 1.00 97.50 167 THR A C 1
ATOM 1258 O O . THR A 1 167 ? -7.312 4.026 -10.920 1.00 97.50 167 THR A O 1
ATOM 1261 N N . ARG A 1 168 ? -7.226 2.500 -9.270 1.00 97.56 168 ARG A N 1
ATOM 1262 C CA . ARG A 1 168 ? -6.985 3.471 -8.201 1.00 97.56 168 ARG A CA 1
ATOM 1263 C C . ARG A 1 168 ? -5.525 3.899 -8.187 1.00 97.56 168 ARG A C 1
ATOM 1265 O O . ARG A 1 168 ? -4.637 3.057 -8.044 1.00 97.56 168 ARG A O 1
ATOM 1272 N N . ILE A 1 169 ? -5.289 5.200 -8.281 1.00 96.75 169 ILE A N 1
ATOM 1273 C CA . ILE A 1 169 ? -3.970 5.817 -8.193 1.00 96.75 169 ILE A CA 1
ATOM 1274 C C . ILE A 1 169 ? -3.888 6.563 -6.861 1.00 96.75 169 ILE A C 1
ATOM 1276 O O . ILE A 1 169 ? -4.560 7.571 -6.638 1.00 96.75 169 ILE A O 1
ATOM 1280 N N . ILE A 1 170 ? -3.063 6.046 -5.953 1.00 95.69 170 ILE A N 1
ATOM 1281 C CA . ILE A 1 170 ? -2.906 6.581 -4.597 1.00 95.69 170 ILE A CA 1
ATOM 1282 C C . ILE A 1 170 ? -1.594 7.349 -4.457 1.00 95.69 170 ILE A C 1
ATOM 1284 O O . ILE A 1 170 ? -0.558 6.935 -4.975 1.00 95.69 170 ILE A O 1
ATOM 1288 N N . TYR A 1 171 ? -1.632 8.464 -3.734 1.00 94.00 171 TYR A N 1
ATOM 1289 C CA . TYR A 1 171 ? -0.460 9.303 -3.519 1.00 94.00 171 TYR A CA 1
ATOM 1290 C C . TYR A 1 171 ? 0.375 8.763 -2.351 1.00 94.00 171 TYR A C 1
ATOM 1292 O O . TYR A 1 171 ? -0.114 8.629 -1.228 1.00 94.00 171 TYR A O 1
ATOM 1300 N N . GLY A 1 172 ? 1.642 8.439 -2.617 1.00 90.06 172 GLY A N 1
ATOM 1301 C CA . GLY A 1 172 ? 2.556 7.825 -1.644 1.00 90.06 172 GLY A CA 1
ATOM 1302 C C . GLY A 1 172 ? 3.540 8.776 -0.965 1.00 90.06 172 GLY A C 1
ATOM 1303 O O . GLY A 1 172 ? 4.466 8.313 -0.307 1.00 90.06 172 GLY A O 1
ATOM 1304 N N . GLY A 1 173 ? 3.399 10.090 -1.153 1.00 84.88 173 GLY A N 1
ATOM 1305 C CA . GLY A 1 173 ? 4.284 11.074 -0.529 1.00 84.88 173 GLY A CA 1
ATOM 1306 C C . GLY A 1 173 ? 3.971 11.348 0.946 1.00 84.88 173 GLY A C 1
ATOM 1307 O O . GLY A 1 173 ? 3.267 10.601 1.623 1.00 84.88 173 GLY A O 1
ATOM 1308 N N . SER A 1 174 ? 4.496 12.457 1.468 1.00 86.44 174 SER A N 1
ATOM 1309 C CA . SER A 1 174 ? 4.276 12.884 2.855 1.00 86.44 174 SER A CA 1
ATOM 1310 C C . SER A 1 174 ? 2.823 13.331 3.093 1.00 86.44 174 SER A C 1
ATOM 1312 O O . SER A 1 174 ? 2.473 14.501 2.921 1.00 86.44 174 SER A O 1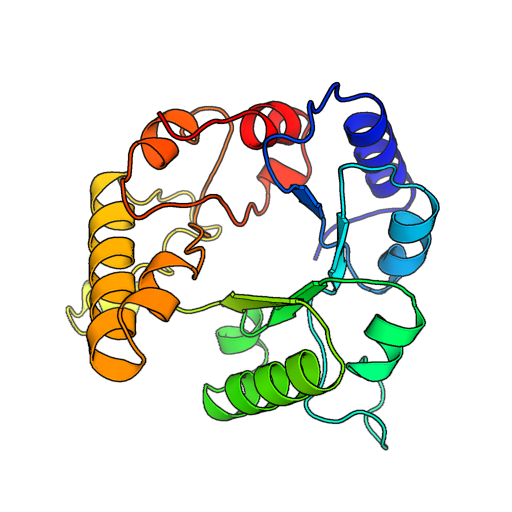
ATOM 1314 N N . VAL A 1 175 ? 1.977 12.379 3.492 1.00 91.12 175 VAL A N 1
ATOM 1315 C CA . VAL A 1 175 ? 0.574 12.582 3.889 1.00 91.12 175 VAL A CA 1
ATOM 1316 C C . VAL A 1 175 ? 0.450 12.586 5.412 1.00 91.12 175 VAL A C 1
ATOM 1318 O O . VAL A 1 175 ? 1.043 11.750 6.098 1.00 91.12 175 VAL A O 1
ATOM 1321 N N . ASN A 1 176 ? -0.327 13.524 5.944 1.00 93.81 176 ASN A N 1
ATOM 1322 C CA . ASN A 1 176 ? -0.693 13.630 7.355 1.00 93.81 176 ASN A CA 1
ATOM 1323 C C . ASN A 1 176 ? -2.094 14.256 7.499 1.00 93.81 176 ASN A C 1
ATOM 1325 O O . ASN A 1 176 ? -2.686 14.699 6.513 1.00 93.81 176 ASN A O 1
ATOM 1329 N N . ALA A 1 177 ? -2.625 14.332 8.723 1.00 95.06 177 ALA A N 1
ATOM 1330 C CA . ALA A 1 177 ? -3.979 14.848 8.956 1.00 95.06 177 ALA A CA 1
ATOM 1331 C C . ALA A 1 177 ? -4.171 16.325 8.553 1.00 95.06 177 ALA A C 1
ATOM 1333 O O . ALA A 1 177 ? -5.298 16.771 8.365 1.00 95.06 177 ALA A O 1
ATOM 1334 N N . LYS A 1 178 ? -3.087 17.103 8.403 1.00 94.19 178 LYS A N 1
ATOM 1335 C CA . LYS A 1 178 ? -3.169 18.521 8.021 1.00 94.19 178 LYS A CA 1
ATOM 1336 C C . LYS A 1 178 ? -3.316 18.730 6.516 1.00 94.19 178 LYS A C 1
ATOM 1338 O O . LYS A 1 178 ? -3.819 19.774 6.122 1.00 94.19 178 LYS A O 1
ATOM 1343 N N . ASN A 1 179 ? -2.849 17.791 5.688 1.00 93.44 179 ASN A N 1
ATOM 1344 C CA . ASN A 1 179 ? -2.811 17.957 4.230 1.00 93.44 179 ASN A CA 1
ATOM 1345 C C . ASN A 1 179 ? -3.656 16.938 3.451 1.00 93.44 179 ASN A C 1
ATOM 1347 O O . ASN A 1 179 ? -3.857 17.128 2.253 1.00 93.44 179 ASN A O 1
ATOM 1351 N N . CYS A 1 180 ? -4.176 15.885 4.094 1.00 94.44 180 CYS A N 1
ATOM 1352 C CA . CYS A 1 180 ? -4.935 14.845 3.398 1.00 94.44 180 CYS A CA 1
ATOM 1353 C C . CYS A 1 180 ? -6.173 15.402 2.679 1.00 94.44 180 CYS A C 1
ATOM 1355 O O . CYS A 1 180 ? -6.413 15.034 1.535 1.00 94.44 180 CYS A O 1
ATOM 1357 N N . THR A 1 181 ? -6.904 16.339 3.292 1.00 94.31 181 THR A N 1
ATOM 1358 C CA . THR A 1 181 ? -8.106 16.941 2.689 1.00 94.31 181 THR A CA 1
ATOM 1359 C C . THR A 1 181 ? -7.784 17.753 1.440 1.00 94.31 181 THR A C 1
ATOM 1361 O O . THR A 1 181 ? -8.521 17.684 0.465 1.00 94.31 181 THR A O 1
ATOM 1364 N N . GLU A 1 182 ? -6.676 18.500 1.442 1.00 93.94 182 GLU A N 1
ATOM 1365 C CA . GLU A 1 182 ? -6.235 19.265 0.270 1.00 93.94 182 GLU A CA 1
ATOM 1366 C C . GLU A 1 182 ? -5.819 18.322 -0.865 1.00 93.94 182 GLU A C 1
ATOM 1368 O O . GLU A 1 182 ? -6.274 18.474 -1.996 1.00 93.94 182 GLU A O 1
ATOM 1373 N N . LEU A 1 183 ? -5.021 17.294 -0.558 1.00 92.50 183 LEU A N 1
ATOM 1374 C CA . LEU A 1 183 ? -4.60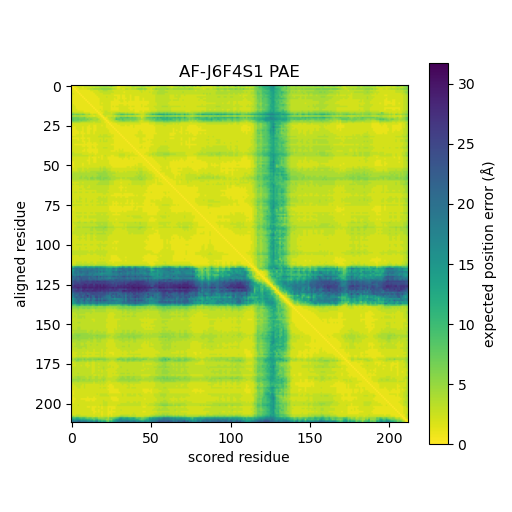5 16.284 -1.535 1.00 92.50 183 LEU A CA 1
ATOM 1375 C C . LEU A 1 183 ? -5.801 15.506 -2.107 1.00 92.50 183 LEU A C 1
ATOM 1377 O O . LEU A 1 183 ? -5.814 15.188 -3.292 1.00 92.50 183 LEU A O 1
ATOM 1381 N N . ALA A 1 184 ? -6.828 15.241 -1.296 1.00 92.81 184 ALA A N 1
ATOM 1382 C CA . ALA A 1 184 ? -8.043 14.551 -1.724 1.00 92.81 184 ALA A CA 1
ATOM 1383 C C . ALA A 1 184 ? -8.914 15.368 -2.698 1.00 92.81 184 ALA A C 1
ATOM 1385 O O . ALA A 1 184 ? -9.858 14.816 -3.254 1.00 92.81 184 ALA A O 1
ATOM 1386 N N . THR A 1 185 ? -8.617 16.653 -2.933 1.00 92.81 185 THR A N 1
ATOM 1387 C CA . THR A 1 185 ? -9.315 17.451 -3.961 1.00 92.81 185 THR A CA 1
ATOM 1388 C C . THR A 1 185 ? -8.879 17.110 -5.390 1.00 92.81 185 THR A C 1
ATOM 1390 O O . THR A 1 185 ? -9.568 17.475 -6.342 1.00 92.81 185 THR A O 1
ATOM 1393 N N . GLY A 1 186 ? -7.757 16.400 -5.565 1.00 93.38 186 GLY A N 1
ATOM 1394 C CA . GLY A 1 186 ? -7.280 15.976 -6.879 1.00 93.38 186 GLY A CA 1
ATOM 1395 C C . GLY A 1 186 ? -8.227 14.971 -7.539 1.00 93.38 186 GLY A C 1
ATOM 1396 O O . GLY A 1 186 ? -8.472 13.885 -7.011 1.00 93.38 186 GLY A O 1
ATOM 1397 N N . ALA A 1 187 ? -8.730 15.301 -8.730 1.00 95.06 187 ALA A N 1
ATOM 1398 C CA . ALA A 1 187 ? -9.648 14.450 -9.488 1.00 95.06 187 ALA A CA 1
ATOM 1399 C C . ALA A 1 187 ? -9.061 13.063 -9.826 1.00 95.06 187 ALA A C 1
ATOM 1401 O O . ALA A 1 187 ? -9.803 12.080 -9.900 1.00 95.06 187 ALA A O 1
ATOM 1402 N N . ASP A 1 188 ? -7.738 12.954 -9.958 1.00 95.81 188 ASP A N 1
ATOM 1403 C CA . ASP A 1 188 ? -7.027 11.708 -10.271 1.00 95.81 188 ASP A CA 1
ATOM 1404 C C . ASP A 1 188 ? -6.323 11.085 -9.047 1.00 95.81 188 ASP A C 1
ATOM 1406 O O . ASP A 1 188 ? -5.657 10.055 -9.156 1.00 95.81 188 ASP A O 1
ATOM 1410 N N . ILE A 1 189 ? -6.498 11.669 -7.856 1.00 95.31 189 ILE A N 1
ATOM 1411 C CA . ILE A 1 189 ? -6.012 11.117 -6.585 1.00 95.31 189 ILE A CA 1
ATOM 1412 C C . ILE A 1 189 ? -7.140 10.302 -5.944 1.00 95.31 189 ILE A C 1
ATOM 1414 O O . ILE A 1 189 ? -8.208 10.831 -5.637 1.00 95.31 189 ILE A O 1
ATOM 1418 N N . ASP A 1 190 ? -6.917 9.002 -5.749 1.00 96.31 190 ASP A N 1
ATOM 1419 C CA . ASP A 1 190 ? -7.944 8.067 -5.255 1.00 96.31 190 ASP A CA 1
ATOM 1420 C C . ASP A 1 190 ? -7.691 7.589 -3.816 1.00 96.31 190 ASP A C 1
ATOM 1422 O O . ASP A 1 190 ? -8.411 6.737 -3.300 1.00 96.31 190 ASP A O 1
ATOM 1426 N N . GLY A 1 191 ? -6.651 8.110 -3.163 1.00 96.00 191 GLY A N 1
ATOM 1427 C CA . GLY A 1 191 ? -6.285 7.752 -1.797 1.00 96.00 191 GLY A CA 1
ATOM 1428 C C . GLY A 1 191 ? -4.799 7.945 -1.525 1.00 96.00 191 GLY A C 1
ATOM 1429 O O . GLY A 1 191 ? -4.100 8.642 -2.265 1.00 96.00 191 GLY A O 1
ATOM 1430 N N . PHE A 1 192 ? -4.309 7.302 -0.464 1.00 96.19 192 PHE A N 1
ATOM 1431 C CA . PHE A 1 192 ? -2.964 7.532 0.060 1.00 96.19 192 PHE A CA 1
ATOM 1432 C C . PHE A 1 192 ? -2.245 6.235 0.429 1.00 96.19 192 PHE A C 1
ATOM 1434 O O . PHE A 1 192 ? -2.848 5.327 0.999 1.00 96.19 192 PHE A O 1
ATOM 1441 N N . LEU A 1 193 ? -0.933 6.189 0.188 1.00 96.56 193 LEU A N 1
ATOM 1442 C CA . LEU A 1 193 ? -0.027 5.226 0.816 1.00 96.56 193 LEU A CA 1
ATOM 1443 C C . LEU A 1 193 ? 0.768 5.959 1.903 1.00 96.56 193 LEU A C 1
ATOM 1445 O O . LEU A 1 193 ? 1.676 6.732 1.613 1.00 96.56 193 LEU A O 1
ATOM 1449 N N . VAL A 1 194 ? 0.390 5.755 3.167 1.00 95.81 194 VAL A N 1
ATOM 1450 C CA . VAL A 1 194 ? 0.849 6.593 4.285 1.00 95.81 194 VAL A CA 1
ATOM 1451 C C . VAL A 1 194 ? 2.012 5.940 5.033 1.00 95.81 194 VAL A C 1
ATOM 1453 O O . VAL A 1 194 ? 1.870 4.863 5.605 1.00 95.81 194 VAL A O 1
ATOM 1456 N N . GLY A 1 195 ? 3.154 6.630 5.085 1.00 94.44 195 GLY A N 1
ATOM 1457 C CA . GLY A 1 195 ? 4.339 6.212 5.838 1.00 94.44 195 GLY A CA 1
ATOM 1458 C C . GLY A 1 195 ? 4.242 6.526 7.335 1.00 94.44 195 GLY A C 1
ATOM 1459 O O . GLY A 1 195 ? 3.429 5.960 8.056 1.00 94.44 195 GLY A O 1
ATOM 1460 N N . GLY A 1 196 ? 5.080 7.441 7.833 1.00 93.44 196 GLY A N 1
ATOM 1461 C CA . GLY A 1 196 ? 5.235 7.690 9.276 1.00 93.44 196 GLY A CA 1
ATOM 1462 C C . GLY A 1 196 ? 3.966 8.121 10.026 1.00 93.44 196 GLY A C 1
ATOM 1463 O O . GLY A 1 196 ? 3.837 7.813 11.210 1.00 93.44 196 GLY A O 1
ATOM 1464 N N . ALA A 1 197 ? 3.018 8.792 9.363 1.00 95.94 197 ALA A N 1
ATOM 1465 C CA . ALA A 1 197 ? 1.743 9.166 9.980 1.00 95.94 197 ALA A CA 1
ATOM 1466 C C . ALA A 1 197 ? 0.836 7.952 10.267 1.00 95.94 197 ALA A C 1
ATOM 1468 O O . ALA A 1 197 ? 0.012 8.031 11.171 1.00 95.94 197 ALA A O 1
ATOM 1469 N N . SER A 1 198 ? 1.037 6.811 9.588 1.00 97.38 198 SER A N 1
ATOM 1470 C CA . SER A 1 198 ? 0.275 5.571 9.838 1.00 97.38 198 SER A CA 1
ATOM 1471 C C . SER A 1 198 ? 0.556 4.938 11.204 1.00 97.38 198 SER A C 1
ATOM 1473 O O . SER A 1 198 ? -0.232 4.138 11.697 1.00 97.38 198 SER A O 1
ATOM 1475 N N . LEU A 1 199 ? 1.669 5.311 11.843 1.00 97.25 199 LEU A N 1
ATOM 1476 C CA . LEU A 1 199 ? 2.076 4.798 13.155 1.00 97.25 199 LEU A CA 1
ATOM 1477 C C . LEU A 1 199 ? 1.514 5.625 14.320 1.00 97.25 199 LEU A C 1
ATOM 1479 O O . LEU A 1 199 ? 1.906 5.421 15.469 1.00 97.25 199 LEU A O 1
ATOM 1483 N N . LYS A 1 200 ? 0.660 6.609 14.029 1.00 96.31 200 LYS A N 1
ATOM 1484 C CA . LYS A 1 200 ? 0.182 7.612 14.981 1.00 96.31 200 LYS A CA 1
ATOM 1485 C C . LYS A 1 200 ? -1.349 7.674 14.984 1.00 96.31 200 LYS A C 1
ATOM 1487 O O . LYS A 1 200 ? -1.967 7.337 13.976 1.00 96.31 200 LYS A O 1
ATOM 1492 N N . PRO A 1 201 ? -1.969 8.202 16.059 1.00 95.81 201 PRO A N 1
ATOM 1493 C CA . PRO A 1 201 ? -3.426 8.348 16.132 1.00 95.81 201 PRO A CA 1
ATOM 1494 C C . PRO A 1 201 ? -4.035 9.169 14.985 1.00 95.81 201 PRO A C 1
ATOM 1496 O O . PRO A 1 201 ? -5.160 8.897 14.577 1.00 95.81 201 PRO A O 1
ATOM 1499 N N . GLU A 1 202 ? -3.276 10.124 14.428 1.00 95.88 202 GLU A N 1
ATOM 1500 C CA . GLU A 1 202 ? -3.703 10.959 13.291 1.00 95.88 202 GLU A CA 1
ATOM 1501 C C . GLU A 1 202 ? -4.047 10.144 12.030 1.00 95.88 202 GLU A C 1
ATOM 1503 O O . GLU A 1 202 ? -4.737 10.639 11.143 1.00 95.88 202 GLU A O 1
ATOM 1508 N N . PHE A 1 203 ? -3.622 8.878 11.942 1.00 97.31 203 PHE A N 1
ATOM 1509 C CA . PHE A 1 203 ? -3.982 8.003 10.830 1.00 97.31 203 PHE A CA 1
ATOM 1510 C C . PHE A 1 203 ? -5.494 7.787 10.702 1.00 97.31 203 PHE A C 1
ATOM 1512 O O . PHE A 1 203 ? -5.990 7.635 9.588 1.00 97.31 203 PHE A O 1
ATOM 1519 N N . ILE A 1 204 ? -6.243 7.824 11.810 1.00 96.56 204 ILE A N 1
ATOM 1520 C CA . ILE A 1 204 ? -7.708 7.688 11.789 1.00 96.56 204 ILE A CA 1
ATOM 1521 C C . ILE A 1 204 ? -8.350 8.860 11.036 1.00 96.56 204 ILE A C 1
ATOM 1523 O O . ILE A 1 204 ? -9.303 8.651 10.285 1.00 96.56 204 ILE A O 1
ATOM 1527 N N . ASP A 1 205 ? -7.817 10.072 11.196 1.00 95.44 205 ASP A N 1
ATOM 1528 C CA . ASP A 1 205 ? -8.310 11.258 10.491 1.00 95.44 205 ASP A CA 1
ATOM 1529 C C . ASP A 1 205 ? -8.037 11.139 8.987 1.00 95.44 205 ASP A C 1
ATOM 1531 O O . ASP A 1 205 ? -8.912 11.419 8.169 1.00 95.44 205 ASP A O 1
ATOM 1535 N N . ILE A 1 206 ? -6.866 10.607 8.618 1.00 96.12 206 ILE A N 1
ATOM 1536 C CA . ILE A 1 206 ? -6.512 10.324 7.219 1.00 96.12 206 ILE A CA 1
ATOM 1537 C C . ILE A 1 206 ? -7.436 9.246 6.630 1.00 96.12 206 ILE A C 1
ATOM 1539 O O . ILE A 1 206 ? -7.918 9.406 5.513 1.00 96.12 206 ILE A O 1
ATOM 1543 N N . CYS A 1 207 ? -7.744 8.181 7.380 1.00 95.69 207 CYS A N 1
ATOM 1544 C CA . CYS A 1 207 ? -8.666 7.123 6.944 1.00 95.69 207 CYS A CA 1
ATOM 1545 C C . CYS A 1 207 ? -10.090 7.639 6.699 1.00 95.69 207 CYS A C 1
ATOM 1547 O O . CYS A 1 207 ? -10.810 7.085 5.872 1.00 95.69 207 CYS A O 1
ATOM 1549 N N . LYS A 1 208 ? -10.506 8.687 7.417 1.00 93.94 208 LYS A N 1
ATOM 1550 C CA . LYS A 1 208 ? -11.819 9.332 7.268 1.00 93.94 208 LYS A CA 1
ATOM 1551 C C . LYS A 1 208 ? -11.835 10.434 6.213 1.00 93.94 208 LYS A C 1
ATOM 1553 O O . LYS A 1 208 ? -12.908 10.954 5.915 1.00 93.94 208 LYS A O 1
ATOM 1558 N N . CYS A 1 209 ? -10.681 10.791 5.652 1.00 91.38 209 CYS A N 1
ATOM 1559 C CA . CYS A 1 209 ? -10.595 11.763 4.577 1.00 91.38 209 CYS A CA 1
ATOM 1560 C C . CYS A 1 209 ? -11.385 11.251 3.368 1.00 91.38 209 CYS A C 1
ATOM 1562 O O . CYS A 1 209 ? -11.159 10.137 2.895 1.00 91.38 209 CYS A O 1
ATOM 1564 N N . LYS A 1 210 ? -12.330 12.055 2.880 1.00 82.31 210 LYS A N 1
ATOM 1565 C CA . LYS A 1 210 ? -13.142 11.724 1.706 1.00 82.31 210 LYS A CA 1
ATOM 1566 C C . LYS A 1 210 ? -12.698 12.586 0.533 1.00 82.31 210 LYS A C 1
ATOM 1568 O O . LYS A 1 210 ? -12.268 13.723 0.721 1.00 82.31 210 LYS A O 1
ATOM 1573 N N . LYS A 1 211 ? -12.786 12.013 -0.665 1.00 75.00 211 LYS A N 1
ATOM 1574 C CA . LYS A 1 211 ? -12.705 12.772 -1.911 1.00 75.00 211 LYS A CA 1
ATOM 1575 C C . LYS A 1 211 ? -13.937 13.678 -1.967 1.00 75.00 211 LYS A C 1
ATOM 1577 O O . LYS A 1 211 ? -15.045 13.184 -1.743 1.00 75.00 211 LYS A O 1
ATOM 1582 N N . ASN A 1 212 ? -13.716 14.977 -2.152 1.00 59.94 212 ASN A N 1
ATOM 1583 C CA . ASN A 1 212 ? -14.790 15.969 -2.267 1.00 59.94 212 ASN A CA 1
ATOM 1584 C C . ASN A 1 212 ? -15.467 15.901 -3.636 1.00 59.94 212 ASN A C 1
ATOM 1586 O O . ASN A 1 212 ? -14.770 15.548 -4.615 1.00 59.94 212 ASN A O 1
#

Foldseek 3Di:
DDDDPVLLVVLQVLQQPQPQPLPFQAEAEDAPVCQLVSQVRHDPPYAYEHAFAFLDQDDDDPPGHHLVNCVVSVHQEYEFDPVCCVPPVVCDPVRRVSRVVRNVVSRHDYDYDDDDDPVCVVVVNDLADPDQAPPPDHDQLVSNLVRLVVVLVCCCVPPRNVCSVPDADAAEGADFLVCLQVNLQRPSHRAYDHDPRSSDSRVSSRSVRHRD